Protein AF-A0A4Y2RXF0-F1 (afdb_monomer)

Organism: Araneus ventricosus (NCBI:txid182803)

Radius of gyration: 23.25 Å; Cα contacts (8 Å, |Δi|>4): 110; chains: 1; bounding box: 51×52×66 Å

Foldseek 3Di:
DDPVVDPVDDDDDDDPPPPDPVRVVVVVVVVVCVVPPDDDPDVDDPVVVVVVCVVVVQVVVLVCLQPDPPPVLLCVQVVGPPDDPLLSCLLVVDDPQVQPPPDPDQAFPVRHRVGSLCLQAPPPPHPHHDDRDDPPQVSVVSSVLSVDPVSSVSSVVSSVVCVVVSVVRDPDVPPDD

Mean predicted aligned error: 13.81 Å

Sequence (177 aa):
MSLQDNPDIEVGLVKANIGIAGNEATDELVKKATKEGPNFDIPAPKSYIKKLIKTTSLQKWQADWNEGETGRLTHNTIPKVSWNREVIQFATGHGPFPWFNLYHTNRCDSREVGDPRHFATSCALTVFHMLKPSDYLTEQCRKSCLSNKYSRFKIIQLENFLTDNEVLFYIGPWNRQ

Structure (mmCIF, N/CA/C/O backbone):
data_AF-A0A4Y2RXF0-F1
#
_entry.id   AF-A0A4Y2RXF0-F1
#
loop_
_atom_site.group_PDB
_atom_site.id
_atom_site.type_symbol
_atom_site.label_atom_id
_atom_site.label_alt_id
_atom_site.label_comp_id
_atom_site.label_asym_id
_atom_site.label_entity_id
_atom_site.label_seq_id
_atom_site.pdbx_PDB_ins_code
_atom_site.Cartn_x
_atom_site.Cartn_y
_atom_site.Cartn_z
_atom_site.occupancy
_atom_site.B_iso_or_equiv
_atom_site.auth_seq_id
_atom_site.auth_comp_id
_atom_site.auth_asym_id
_atom_site.auth_atom_id
_atom_site.pdbx_PDB_model_num
ATOM 1 N N . MET A 1 1 ? -4.309 -29.721 21.589 1.00 49.75 1 MET A N 1
ATOM 2 C CA . MET A 1 1 ? -4.371 -30.392 20.278 1.00 49.75 1 MET A CA 1
ATOM 3 C C . MET A 1 1 ? -5.130 -29.451 19.361 1.00 49.75 1 MET A C 1
ATOM 5 O O . MET A 1 1 ? -6.271 -29.135 19.685 1.00 49.75 1 MET A O 1
ATOM 9 N N . SER A 1 2 ? -4.462 -28.857 18.370 1.00 59.38 2 SER A N 1
ATOM 10 C CA . SER A 1 2 ? -5.097 -27.894 17.461 1.00 59.38 2 SER A CA 1
ATOM 11 C C . SER A 1 2 ? -5.969 -28.648 16.458 1.00 59.38 2 SER A C 1
ATOM 13 O O . SER A 1 2 ? -5.609 -29.744 16.039 1.00 59.38 2 SER A O 1
ATOM 15 N N . LEU A 1 3 ? -7.092 -28.058 16.041 1.00 63.84 3 LEU A N 1
ATOM 16 C CA . LEU A 1 3 ? -7.907 -28.573 14.928 1.00 63.84 3 LEU A CA 1
ATOM 17 C C . LEU A 1 3 ? -7.092 -28.720 13.630 1.00 63.84 3 LEU A C 1
ATOM 19 O O . LEU A 1 3 ? -7.451 -29.526 12.784 1.00 63.84 3 LEU A O 1
ATOM 23 N N . GLN A 1 4 ? -5.993 -27.969 13.493 1.00 65.50 4 GLN A N 1
ATOM 24 C CA . GLN A 1 4 ? -5.083 -28.031 12.344 1.00 65.50 4 GLN A CA 1
ATOM 25 C C . GLN A 1 4 ? -4.165 -29.264 12.343 1.00 65.50 4 GLN A C 1
ATOM 27 O O . GLN A 1 4 ? -3.592 -29.576 11.306 1.00 65.50 4 GLN A O 1
ATOM 32 N N . ASP A 1 5 ? -4.028 -29.962 13.475 1.00 77.50 5 ASP A N 1
ATOM 33 C CA . ASP A 1 5 ? -3.113 -31.104 13.616 1.00 77.50 5 ASP A CA 1
ATOM 34 C C . ASP A 1 5 ? -3.805 -32.453 13.342 1.00 77.50 5 ASP A C 1
ATOM 36 O O . ASP A 1 5 ? -3.181 -33.506 13.478 1.00 77.50 5 ASP A O 1
ATOM 40 N N . ASN A 1 6 ? -5.105 -32.444 13.017 1.00 83.25 6 ASN A N 1
ATOM 41 C CA . ASN A 1 6 ? -5.890 -33.658 12.826 1.00 83.25 6 ASN A CA 1
ATOM 42 C C . ASN A 1 6 ? -6.041 -33.978 11.325 1.00 83.25 6 ASN A C 1
ATOM 44 O O . ASN A 1 6 ? -6.694 -33.209 10.618 1.00 83.25 6 ASN A O 1
ATOM 48 N N . PRO A 1 7 ? -5.470 -35.095 10.833 1.00 82.19 7 PRO A N 1
ATOM 49 C CA . PRO A 1 7 ? -5.506 -35.446 9.413 1.00 82.19 7 PRO A CA 1
ATOM 50 C C . PRO A 1 7 ? -6.910 -35.804 8.899 1.00 82.19 7 PRO A C 1
ATOM 52 O O . PRO A 1 7 ? -7.110 -35.808 7.689 1.00 82.19 7 PRO A O 1
ATOM 55 N N . ASP A 1 8 ? -7.875 -36.062 9.788 1.00 87.69 8 ASP A N 1
ATOM 56 C CA . ASP A 1 8 ? -9.247 -36.446 9.427 1.00 87.69 8 ASP A CA 1
ATOM 57 C C . ASP A 1 8 ? -10.196 -35.239 9.256 1.00 87.69 8 ASP A C 1
ATOM 59 O O . ASP A 1 8 ? -11.398 -35.414 9.044 1.00 87.69 8 ASP A O 1
ATOM 63 N N . ILE A 1 9 ? -9.693 -34.003 9.383 1.00 83.69 9 ILE A N 1
ATOM 64 C CA . ILE A 1 9 ? -10.498 -32.776 9.306 1.00 83.69 9 ILE A CA 1
ATOM 65 C C . ILE A 1 9 ? -10.066 -31.936 8.104 1.00 83.69 9 ILE A C 1
ATOM 67 O O . ILE A 1 9 ? -8.959 -31.406 8.058 1.00 83.69 9 ILE A O 1
ATOM 71 N N . GLU A 1 10 ? -10.987 -31.734 7.162 1.00 82.00 10 GLU A N 1
ATOM 72 C CA . GLU A 1 10 ? -10.797 -30.827 6.029 1.00 82.00 10 GLU A CA 1
ATOM 73 C C . GLU A 1 10 ? -11.414 -29.449 6.309 1.00 82.00 10 GLU A C 1
ATOM 75 O O . GLU A 1 10 ? -12.545 -29.329 6.785 1.00 82.00 10 GLU A O 1
ATOM 80 N N . VAL A 1 11 ? -10.671 -28.384 5.990 1.00 82.06 11 VAL A N 1
ATOM 81 C CA . VAL A 1 11 ? -11.114 -26.991 6.154 1.00 82.06 11 VAL A CA 1
ATOM 82 C C . VAL A 1 11 ? -11.303 -26.357 4.779 1.00 82.06 11 VAL A C 1
ATOM 84 O O . VAL A 1 11 ? -10.363 -26.271 3.993 1.00 82.06 11 VAL A O 1
ATOM 87 N N . GLY A 1 12 ? -12.515 -25.873 4.502 1.00 81.56 12 GLY A N 1
ATOM 88 C CA . GLY A 1 12 ? -12.872 -25.215 3.244 1.00 81.56 12 GLY A CA 1
ATOM 89 C C . GLY A 1 12 ? -13.590 -23.883 3.459 1.00 81.56 12 GLY A C 1
ATOM 90 O O . GLY A 1 12 ? -14.269 -23.675 4.463 1.00 81.56 12 GLY A O 1
ATOM 91 N N . LEU A 1 13 ? -13.448 -22.969 2.497 1.00 84.88 13 LEU A N 1
ATOM 92 C CA . LEU A 1 13 ? -14.189 -21.708 2.456 1.00 84.88 13 LEU A CA 1
ATOM 93 C C . LEU A 1 13 ? -15.539 -21.920 1.779 1.00 84.88 13 LEU A C 1
ATOM 95 O O . LEU A 1 13 ? -15.617 -22.436 0.666 1.00 84.88 13 LEU A O 1
ATOM 99 N N . VAL A 1 14 ? -16.596 -21.453 2.432 1.00 81.44 14 VAL A N 1
ATOM 100 C CA . VAL A 1 14 ? -17.953 -21.500 1.895 1.00 81.44 14 VAL A CA 1
ATOM 101 C C . VAL A 1 14 ? -18.529 -20.093 1.884 1.00 81.44 14 VAL A C 1
ATOM 103 O O . VAL A 1 14 ? -18.298 -19.299 2.796 1.00 81.44 14 VAL A O 1
ATOM 106 N N . LYS A 1 15 ? -19.269 -19.766 0.825 1.00 80.88 15 LYS A N 1
ATOM 107 C CA . LYS A 1 15 ? -19.914 -18.462 0.679 1.00 80.88 15 LYS A CA 1
ATOM 108 C C . LYS A 1 15 ? -20.947 -18.259 1.797 1.00 80.88 15 LYS A C 1
ATOM 110 O O . LYS A 1 15 ? -21.711 -19.168 2.108 1.00 80.88 15 LYS A O 1
ATOM 115 N N . ALA A 1 16 ? -20.975 -17.069 2.392 1.00 80.19 16 ALA A N 1
ATOM 116 C CA . ALA A 1 16 ? -21.983 -16.699 3.384 1.00 80.19 16 ALA A CA 1
ATOM 117 C C . ALA A 1 16 ? -23.362 -16.469 2.733 1.00 80.19 16 ALA A C 1
ATOM 119 O O . ALA A 1 16 ? -23.436 -16.137 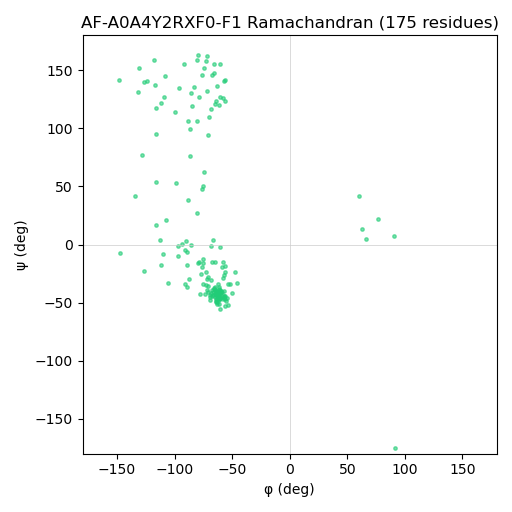1.547 1.00 80.19 16 ALA A O 1
ATOM 120 N N . ASN A 1 17 ? -24.435 -16.583 3.526 1.00 79.88 17 ASN A N 1
ATOM 121 C CA . ASN A 1 17 ? -25.817 -16.249 3.142 1.00 79.88 17 ASN A CA 1
ATOM 122 C C . ASN A 1 17 ? -26.370 -17.050 1.948 1.00 79.88 17 ASN A C 1
ATOM 124 O O . ASN A 1 17 ? -27.014 -16.490 1.063 1.00 79.88 17 ASN A O 1
ATOM 128 N N . ILE A 1 18 ? -26.091 -18.356 1.904 1.00 87.31 18 ILE A N 1
ATOM 129 C CA . ILE A 1 18 ? -26.592 -19.268 0.861 1.00 87.31 18 ILE A CA 1
ATOM 130 C C . ILE A 1 18 ? -27.526 -20.368 1.399 1.00 87.31 18 ILE A C 1
ATOM 132 O O . ILE A 1 18 ? -27.725 -21.366 0.712 1.00 87.31 18 ILE A O 1
ATOM 136 N N . GLY A 1 19 ? -28.081 -20.239 2.611 1.00 85.75 19 GLY A N 1
ATOM 137 C CA . GLY A 1 19 ? -29.001 -21.235 3.181 1.00 85.75 19 GLY A CA 1
ATOM 138 C C . GLY A 1 19 ? -28.338 -22.338 4.010 1.00 85.75 19 GLY A C 1
ATOM 139 O O . GLY A 1 19 ? -28.997 -23.312 4.369 1.00 85.75 19 GLY A O 1
ATOM 140 N N . ILE A 1 20 ? -27.030 -22.258 4.288 1.00 87.88 20 ILE A N 1
ATOM 141 C CA . ILE A 1 20 ? -26.341 -23.290 5.078 1.00 87.88 20 ILE A CA 1
ATOM 142 C C . ILE A 1 20 ? -26.616 -23.047 6.559 1.00 87.88 20 ILE A C 1
ATOM 144 O O . ILE A 1 20 ? -26.017 -22.158 7.165 1.00 87.88 20 ILE A O 1
ATOM 148 N N . ALA A 1 21 ? -27.464 -23.895 7.144 1.00 87.75 21 ALA A N 1
ATOM 149 C CA . ALA A 1 21 ? -27.960 -23.757 8.513 1.00 87.75 21 ALA A CA 1
ATOM 150 C C . ALA A 1 21 ? -26.855 -23.540 9.563 1.00 87.75 21 ALA A C 1
ATOM 152 O O . ALA A 1 21 ? -27.006 -22.695 10.438 1.00 87.75 21 ALA A O 1
ATOM 153 N N . GLY A 1 22 ? -25.723 -24.250 9.469 1.00 87.50 22 GLY A N 1
ATOM 154 C CA . GLY A 1 22 ? -24.604 -24.070 10.404 1.00 87.50 22 GLY A CA 1
ATOM 155 C C . GLY A 1 22 ? -23.916 -22.704 10.280 1.00 87.50 22 GLY A C 1
ATOM 156 O O . GLY A 1 22 ? -23.601 -22.079 11.293 1.00 87.50 22 GLY A O 1
ATOM 157 N N . ASN A 1 23 ? -23.741 -22.197 9.055 1.00 86.38 23 ASN A N 1
ATOM 158 C CA . ASN A 1 23 ? -23.141 -20.881 8.824 1.00 86.38 23 ASN A CA 1
ATOM 159 C C . ASN A 1 23 ? -24.099 -19.761 9.232 1.00 86.38 23 ASN A C 1
ATOM 161 O O . ASN A 1 23 ? -23.667 -18.779 9.825 1.00 86.38 23 ASN A O 1
ATOM 165 N N . GLU A 1 24 ? -25.391 -19.920 8.951 1.00 89.88 24 GLU A N 1
ATOM 166 C CA . GLU A 1 24 ? -26.422 -18.943 9.308 1.00 89.88 24 GLU A CA 1
ATOM 167 C C . GLU A 1 24 ? -26.644 -18.880 10.817 1.00 89.88 24 GLU A C 1
ATOM 169 O O . GLU A 1 24 ? -26.675 -17.791 11.382 1.00 89.88 24 GLU A O 1
ATOM 174 N N . ALA A 1 25 ? -26.698 -20.030 11.497 1.00 90.38 25 ALA A N 1
ATOM 175 C CA . ALA A 1 25 ? -26.735 -20.074 12.955 1.00 90.38 25 ALA A CA 1
ATOM 176 C C . ALA A 1 25 ? -25.494 -19.409 13.569 1.00 90.38 25 ALA A C 1
ATOM 178 O O . ALA A 1 25 ? -25.614 -18.647 14.527 1.00 90.38 25 ALA A O 1
ATOM 179 N N . THR A 1 26 ? -24.308 -19.647 12.999 1.00 87.81 26 THR A N 1
ATOM 180 C CA . THR A 1 26 ? -23.074 -18.981 13.442 1.00 87.81 26 THR A CA 1
ATOM 181 C C . THR A 1 26 ? -23.141 -17.466 13.229 1.00 87.81 26 THR A C 1
ATOM 183 O O . THR A 1 26 ? -22.794 -16.710 14.133 1.00 87.81 26 THR A O 1
ATOM 186 N N . ASP A 1 27 ? -23.621 -17.007 12.073 1.00 88.00 27 ASP A N 1
ATOM 187 C CA . ASP A 1 27 ? -23.761 -15.582 11.757 1.00 88.00 27 ASP A CA 1
ATOM 188 C C . ASP A 1 27 ? -24.776 -14.883 12.678 1.00 88.00 27 ASP A C 1
ATOM 190 O O . ASP A 1 27 ? -24.498 -13.809 13.215 1.00 88.00 27 ASP A O 1
ATOM 194 N N . GLU A 1 28 ? -25.915 -15.520 12.960 1.00 90.00 28 GLU A N 1
ATOM 195 C CA . GLU A 1 28 ? -26.896 -15.017 13.927 1.00 90.00 28 GLU A CA 1
ATOM 196 C C . GLU A 1 28 ? -26.326 -14.948 15.349 1.00 90.00 28 GLU A C 1
ATOM 198 O O . GLU A 1 28 ? -26.531 -13.952 16.049 1.00 90.00 28 GLU A O 1
ATOM 203 N N . LEU A 1 29 ? -25.540 -15.944 15.769 1.00 88.31 29 LEU A N 1
ATOM 204 C CA . LEU A 1 29 ? -24.842 -15.905 17.057 1.00 88.31 29 LEU A CA 1
ATOM 205 C C . LEU A 1 29 ? -23.821 -14.761 17.121 1.00 88.31 29 LEU A C 1
ATOM 207 O O . LEU A 1 29 ? -23.761 -14.055 18.130 1.00 88.31 29 LEU A O 1
ATOM 211 N N . VAL A 1 30 ? -23.063 -14.519 16.048 1.00 86.56 30 VAL A N 1
ATOM 212 C CA . VAL A 1 30 ? -22.109 -13.399 15.964 1.00 86.56 30 VAL A CA 1
ATOM 213 C C . VAL A 1 30 ? -22.832 -12.050 16.015 1.00 86.56 30 VAL A C 1
ATOM 215 O O . VAL A 1 30 ? -22.420 -11.160 16.769 1.00 86.56 30 VAL A O 1
ATOM 218 N N . LYS A 1 31 ? -23.934 -11.890 15.271 1.00 88.31 31 LYS A N 1
ATOM 219 C CA . LYS A 1 31 ? -24.782 -10.684 15.303 1.00 88.31 31 LYS A CA 1
ATOM 220 C C . LYS A 1 31 ? -25.376 -10.441 16.686 1.00 88.31 31 LYS A C 1
ATOM 222 O O . LYS A 1 31 ? -25.431 -9.299 17.144 1.00 88.31 31 LYS A O 1
ATOM 227 N N . LYS A 1 32 ? -25.829 -11.501 17.354 1.00 88.50 32 LYS A N 1
ATOM 228 C CA . LYS A 1 32 ? -26.368 -11.425 18.713 1.00 88.50 32 LYS A CA 1
ATOM 229 C C . LYS A 1 32 ? -25.283 -10.991 19.697 1.00 88.50 32 LYS A C 1
ATOM 231 O O . LYS A 1 32 ? -25.475 -10.013 20.411 1.00 88.50 32 LYS A O 1
ATOM 236 N N . ALA A 1 33 ? -24.106 -11.612 19.645 1.00 83.44 33 ALA A N 1
ATOM 237 C CA . ALA A 1 33 ? -22.971 -11.261 20.498 1.00 83.44 33 ALA A CA 1
ATOM 238 C C . ALA A 1 33 ? -22.461 -9.823 20.280 1.00 83.44 33 ALA A C 1
ATOM 240 O O . ALA A 1 33 ? -22.045 -9.170 21.233 1.00 83.44 33 ALA A O 1
ATOM 241 N N . THR A 1 34 ? -22.523 -9.290 19.053 1.00 82.62 34 THR A N 1
ATOM 242 C CA . THR A 1 34 ? -22.149 -7.886 18.779 1.00 82.62 34 THR A CA 1
ATOM 243 C C . THR A 1 34 ? -23.171 -6.872 19.293 1.00 82.62 34 THR A C 1
ATOM 245 O O . THR A 1 34 ? -22.797 -5.727 19.541 1.00 82.62 34 THR A O 1
ATOM 248 N N . LYS A 1 35 ? -24.439 -7.268 19.468 1.00 81.38 35 LYS A N 1
ATOM 249 C CA . LYS A 1 35 ? -25.499 -6.420 20.044 1.00 81.38 35 LYS A CA 1
ATOM 250 C C . LYS A 1 35 ? -25.588 -6.525 21.566 1.00 81.38 35 LYS A C 1
ATOM 252 O O . LYS A 1 35 ? -25.883 -5.533 22.220 1.00 81.38 35 LYS A O 1
ATOM 257 N N . GLU A 1 36 ? -25.360 -7.718 22.107 1.00 84.12 36 GLU A N 1
ATOM 258 C CA . GLU A 1 36 ? -25.492 -8.038 23.538 1.00 84.12 36 GLU A CA 1
ATOM 259 C C . GLU A 1 36 ? -24.158 -7.980 24.295 1.00 84.12 36 GLU A C 1
ATOM 261 O O . GLU A 1 36 ? -24.111 -8.223 25.500 1.00 84.12 36 GLU A O 1
ATOM 266 N N . GLY A 1 37 ? -23.063 -7.675 23.597 1.00 72.81 37 GLY A N 1
ATOM 267 C CA . GLY A 1 37 ? -21.746 -7.548 24.200 1.00 72.81 37 GLY A CA 1
ATOM 268 C C . GLY A 1 37 ? -21.696 -6.451 25.273 1.00 72.81 37 GLY A C 1
ATOM 269 O O . GLY A 1 37 ? -22.481 -5.501 25.240 1.00 72.81 37 GLY A O 1
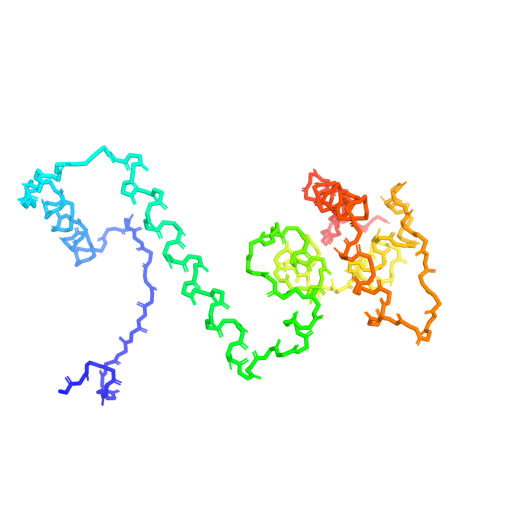ATOM 270 N N . PRO A 1 38 ? -20.764 -6.556 26.234 1.00 77.56 38 PRO A N 1
ATOM 271 C CA . PRO A 1 38 ? -20.606 -5.551 27.273 1.00 77.56 38 PRO A CA 1
ATOM 272 C C . PRO A 1 38 ? -20.335 -4.173 26.659 1.00 77.56 38 PRO A C 1
ATOM 274 O O . PRO A 1 38 ? -19.403 -3.992 25.872 1.00 77.56 38 PRO A O 1
ATOM 277 N N . ASN A 1 39 ? -21.149 -3.190 27.046 1.00 74.81 39 ASN A N 1
ATOM 278 C CA . ASN A 1 39 ? -20.875 -1.793 26.744 1.00 74.81 39 ASN A CA 1
ATOM 279 C C . ASN A 1 39 ? -19.671 -1.352 27.575 1.00 74.81 39 ASN A C 1
ATOM 281 O O . ASN A 1 39 ? -19.749 -1.235 28.797 1.00 74.81 39 ASN A O 1
ATOM 285 N N . PHE A 1 40 ? -18.546 -1.124 26.905 1.00 76.38 40 PHE A N 1
ATOM 286 C CA . PHE A 1 40 ? -17.377 -0.526 27.529 1.00 76.38 40 PHE A CA 1
ATOM 287 C C . PHE A 1 40 ? -17.484 0.992 27.416 1.00 76.38 40 PHE A C 1
ATOM 289 O O . PHE A 1 40 ? -17.273 1.555 26.339 1.00 76.38 40 PHE A O 1
ATOM 296 N N . ASP A 1 41 ? -17.779 1.654 28.532 1.00 79.44 41 ASP A N 1
ATOM 297 C CA . ASP A 1 41 ? -17.624 3.101 28.636 1.00 79.44 41 ASP A CA 1
ATOM 298 C C . ASP A 1 41 ? -16.134 3.430 28.676 1.00 79.44 41 ASP A C 1
ATOM 300 O O . ASP A 1 41 ? -15.473 3.387 29.714 1.00 79.44 41 ASP A O 1
ATOM 304 N N . ILE A 1 42 ? -15.577 3.718 27.502 1.00 82.31 42 ILE A N 1
ATOM 305 C CA . ILE A 1 42 ? -14.201 4.182 27.394 1.00 82.31 42 ILE A CA 1
ATOM 306 C C . ILE A 1 42 ? -14.219 5.698 27.621 1.00 82.31 42 ILE A C 1
ATOM 308 O O . ILE A 1 42 ? -14.827 6.410 26.816 1.00 82.31 42 ILE A O 1
ATOM 312 N N . PRO A 1 43 ? -13.534 6.228 28.655 1.00 87.31 43 PRO A N 1
ATOM 313 C CA . PRO A 1 43 ? -13.492 7.659 28.965 1.00 87.31 43 PRO A CA 1
ATOM 314 C C . PRO A 1 43 ? -12.552 8.409 28.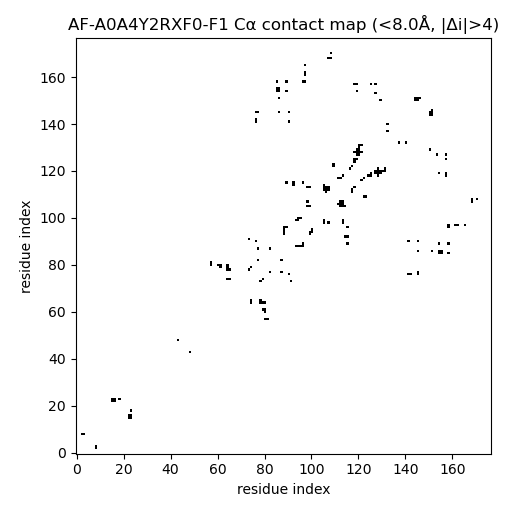005 1.00 87.31 43 PRO A C 1
ATOM 316 O O . PRO A 1 43 ? -11.673 9.166 28.409 1.00 87.31 43 PRO A O 1
ATOM 319 N N . ALA A 1 44 ? -12.694 8.162 26.705 1.00 87.25 44 ALA A N 1
ATOM 320 C CA . ALA A 1 44 ? -11.947 8.817 25.653 1.00 87.25 44 ALA A CA 1
ATOM 321 C C . ALA A 1 44 ? -12.819 8.932 24.396 1.00 87.25 44 ALA A C 1
ATOM 323 O O . ALA A 1 44 ? -13.524 7.986 24.034 1.00 87.25 44 ALA A O 1
ATOM 324 N N . PRO A 1 45 ? -12.742 10.053 23.661 1.00 92.94 45 PRO A N 1
ATOM 325 C CA . PRO A 1 45 ? -13.437 10.178 22.391 1.00 92.94 45 PRO A CA 1
ATOM 326 C C . PRO A 1 45 ? -13.030 9.066 21.414 1.00 92.94 45 PRO A C 1
ATOM 328 O O . PRO A 1 45 ? -11.848 8.748 21.260 1.00 92.94 45 PRO A O 1
ATOM 331 N N . LYS A 1 46 ? -13.993 8.536 20.653 1.00 89.56 46 LYS A N 1
ATOM 332 C CA . LYS A 1 46 ? 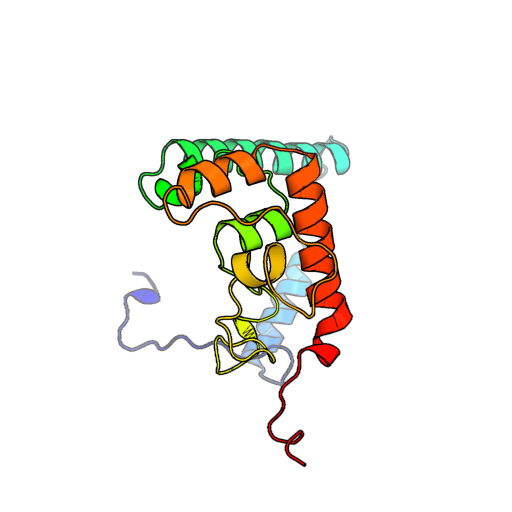-13.748 7.524 19.606 1.00 89.56 46 LYS A CA 1
ATOM 333 C C . LYS A 1 46 ? -12.651 7.944 18.617 1.00 89.56 46 LYS A C 1
ATOM 335 O O . LYS A 1 46 ? -11.901 7.102 18.127 1.00 89.56 46 LYS A O 1
ATOM 340 N N . SER A 1 47 ? -12.545 9.239 18.317 1.00 93.31 47 SER A N 1
ATOM 341 C CA . SER A 1 47 ? -11.498 9.806 17.457 1.00 93.31 47 SER A CA 1
ATOM 342 C C . SER A 1 47 ? -10.094 9.622 18.039 1.00 93.31 47 SER A C 1
ATOM 344 O O . SER A 1 47 ? -9.178 9.267 17.296 1.00 93.31 47 SER A O 1
ATOM 346 N N . TYR A 1 48 ? -9.932 9.802 19.354 1.00 94.44 48 TYR A N 1
ATOM 347 C CA . TYR A 1 48 ? -8.667 9.603 20.057 1.00 94.44 48 TYR A CA 1
ATOM 348 C C . TYR A 1 48 ? -8.233 8.139 19.990 1.00 94.44 48 TYR A C 1
ATOM 350 O O . TYR A 1 48 ? -7.123 7.856 19.547 1.00 94.44 48 TYR A O 1
ATOM 358 N N . ILE A 1 49 ? -9.134 7.210 20.319 1.00 93.25 49 ILE A N 1
ATOM 359 C CA . ILE A 1 49 ? -8.850 5.767 20.291 1.00 93.25 49 ILE A CA 1
ATOM 360 C C . ILE A 1 49 ? -8.482 5.318 18.873 1.00 93.25 49 ILE A C 1
ATOM 362 O O . ILE A 1 49 ? -7.466 4.658 18.674 1.00 93.25 49 ILE A O 1
ATOM 366 N N . LYS A 1 50 ? -9.257 5.733 17.860 1.00 92.88 50 LYS A N 1
ATOM 367 C CA . LYS A 1 50 ? -8.945 5.443 16.451 1.00 92.88 50 LYS A CA 1
ATOM 368 C C . LYS A 1 50 ? -7.562 5.956 16.054 1.00 92.88 50 LYS A 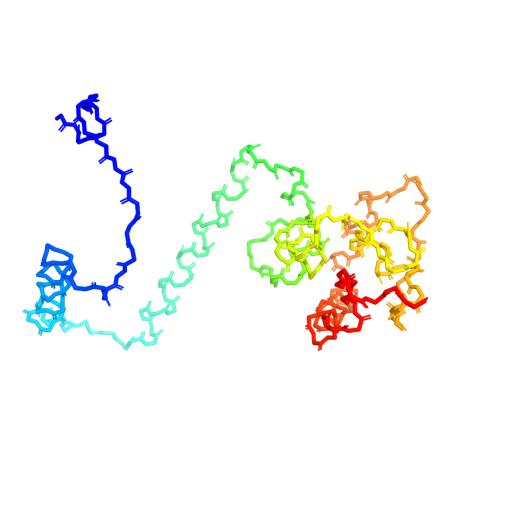C 1
ATOM 370 O O . LYS A 1 50 ? -6.815 5.246 15.382 1.00 92.88 50 LYS A O 1
ATOM 375 N N . LYS A 1 51 ? -7.222 7.187 16.451 1.00 95.25 51 LYS A N 1
ATOM 376 C CA . LYS A 1 51 ? -5.910 7.782 16.175 1.00 95.25 51 LYS A CA 1
ATOM 377 C C . LYS A 1 51 ? -4.797 7.007 16.878 1.00 95.25 51 LYS A C 1
ATOM 379 O O . LYS A 1 51 ? -3.776 6.751 16.243 1.00 95.25 51 LYS A O 1
ATOM 384 N N . LEU A 1 52 ? -4.998 6.631 18.140 1.00 95.31 52 LEU A N 1
ATOM 385 C CA . LEU A 1 52 ? -4.040 5.861 18.927 1.00 95.31 52 LEU A CA 1
ATOM 386 C C . LEU A 1 52 ? -3.769 4.508 18.271 1.00 95.31 52 LEU A C 1
ATOM 388 O O . LEU A 1 52 ? -2.631 4.252 17.900 1.00 95.31 52 LEU A O 1
ATOM 392 N N . ILE A 1 53 ? -4.816 3.718 18.010 1.00 95.06 53 ILE A N 1
ATOM 393 C CA . ILE A 1 53 ? -4.703 2.414 17.338 1.00 95.06 53 ILE A CA 1
ATOM 394 C C . ILE A 1 53 ? -3.957 2.566 16.014 1.00 95.06 53 ILE A C 1
ATOM 396 O O . ILE A 1 53 ? -2.950 1.902 15.797 1.00 95.06 53 ILE A O 1
ATOM 400 N N . LYS A 1 54 ? -4.382 3.501 15.153 1.00 93.31 54 LYS A N 1
ATOM 401 C CA . LYS A 1 54 ? -3.722 3.734 13.862 1.00 93.31 54 LYS A CA 1
ATOM 402 C C . LYS A 1 54 ? -2.237 4.067 14.029 1.00 93.31 54 LYS A C 1
ATOM 404 O O . LYS A 1 54 ? -1.411 3.548 13.284 1.00 93.31 54 LYS A O 1
ATOM 409 N N . THR A 1 55 ? -1.899 4.938 14.977 1.00 94.81 55 THR A N 1
ATOM 410 C CA . THR A 1 55 ? -0.518 5.394 15.186 1.00 94.81 55 THR A CA 1
ATOM 411 C C . THR A 1 55 ? 0.351 4.269 15.740 1.00 94.81 55 THR A C 1
ATOM 413 O O . THR A 1 55 ? 1.412 4.003 15.182 1.00 94.81 55 THR A O 1
ATOM 416 N N . THR A 1 56 ? -0.114 3.566 16.773 1.00 95.94 56 THR A N 1
ATOM 417 C CA . THR A 1 56 ? 0.612 2.452 17.395 1.00 95.94 56 THR A CA 1
ATOM 418 C C . THR A 1 56 ? 0.786 1.284 16.425 1.00 95.94 56 THR A C 1
ATOM 420 O O . THR A 1 56 ? 1.884 0.741 16.320 1.00 95.94 56 THR A O 1
ATOM 423 N N . SER A 1 57 ? -0.248 0.933 15.651 1.00 95.38 57 SER A N 1
ATOM 424 C CA . SER A 1 57 ? -0.145 -0.099 14.613 1.00 95.38 57 SER A CA 1
ATOM 425 C C . SER A 1 57 ? 0.863 0.276 13.527 1.00 95.38 57 SER A C 1
ATOM 427 O O . SER A 1 57 ? 1.680 -0.559 13.152 1.00 95.38 57 SER A O 1
ATOM 429 N N . LEU A 1 58 ? 0.855 1.528 13.049 1.00 93.25 58 LEU A N 1
ATOM 430 C CA . LEU A 1 58 ? 1.832 1.993 12.056 1.00 93.25 58 LEU A CA 1
ATOM 431 C C . LEU A 1 58 ? 3.262 1.994 12.603 1.00 93.25 58 LEU A C 1
ATOM 433 O O . LEU A 1 58 ? 4.180 1.633 11.876 1.00 93.25 58 LEU A O 1
ATOM 437 N N . GLN A 1 59 ? 3.460 2.387 13.863 1.00 95.12 59 GLN A N 1
ATOM 438 C CA . GLN A 1 59 ? 4.776 2.361 14.507 1.00 95.12 59 GLN A CA 1
ATOM 439 C C . GLN A 1 59 ? 5.311 0.939 14.632 1.00 95.12 59 GLN A C 1
ATOM 441 O O . GLN A 1 59 ? 6.454 0.693 14.256 1.00 95.12 59 GLN A O 1
ATOM 446 N N . LYS A 1 60 ? 4.477 0.007 15.104 1.00 95.88 60 LYS A N 1
ATOM 447 C CA . LYS A 1 60 ? 4.853 -1.403 15.202 1.00 95.88 60 LYS A CA 1
ATOM 448 C C . LYS A 1 60 ? 5.180 -1.982 13.828 1.00 95.88 60 LYS A C 1
ATOM 450 O O . LYS A 1 60 ? 6.254 -2.535 13.651 1.00 95.88 60 LYS A O 1
ATOM 455 N N . TRP A 1 61 ? 4.320 -1.750 12.837 1.00 93.81 61 TRP A N 1
ATOM 456 C CA . TRP A 1 61 ? 4.573 -2.218 11.476 1.00 93.81 61 TRP A CA 1
ATOM 457 C C . TRP A 1 61 ? 5.858 -1.622 10.889 1.00 93.81 61 TRP A C 1
ATOM 459 O O . TRP A 1 61 ? 6.621 -2.320 10.232 1.00 93.81 61 TRP A O 1
ATOM 469 N N . GLN A 1 62 ? 6.143 -0.346 11.150 1.00 95.06 62 GLN A N 1
ATOM 470 C CA . GLN A 1 62 ? 7.390 0.273 10.713 1.00 95.06 62 GLN A CA 1
ATOM 471 C C . GLN A 1 62 ? 8.622 -0.335 11.399 1.00 95.06 62 GLN A C 1
ATOM 473 O O . GLN A 1 62 ? 9.654 -0.464 10.743 1.00 95.06 62 GLN A O 1
ATOM 478 N N . ALA A 1 63 ? 8.532 -0.678 12.687 1.00 95.12 63 ALA A N 1
ATOM 479 C CA . ALA A 1 63 ? 9.601 -1.366 13.409 1.00 95.12 63 ALA A CA 1
ATOM 480 C C . ALA A 1 63 ? 9.845 -2.755 12.805 1.00 95.12 63 ALA A C 1
ATOM 482 O O . ALA A 1 63 ? 10.956 -3.025 12.356 1.00 95.12 63 ALA A O 1
ATOM 483 N N . ASP A 1 64 ? 8.784 -3.550 12.643 1.00 93.12 64 ASP A N 1
ATOM 484 C CA . ASP A 1 64 ? 8.848 -4.871 12.010 1.00 93.12 64 ASP A CA 1
ATOM 485 C C . ASP A 1 64 ? 9.426 -4.779 10.581 1.00 93.12 64 ASP A C 1
ATOM 487 O O . ASP A 1 64 ? 10.254 -5.595 10.180 1.00 93.12 64 ASP A O 1
ATOM 491 N N . TRP A 1 65 ? 9.048 -3.747 9.813 1.00 92.44 65 TRP A N 1
ATOM 492 C CA . TRP A 1 65 ? 9.572 -3.495 8.465 1.00 92.44 65 TRP A CA 1
ATOM 493 C C . TRP A 1 65 ? 11.066 -3.154 8.462 1.00 92.44 65 TRP A C 1
ATOM 495 O O . TRP A 1 65 ? 11.793 -3.565 7.559 1.00 92.44 65 TRP A O 1
ATOM 505 N N . ASN A 1 66 ? 11.538 -2.414 9.465 1.00 93.19 66 ASN A N 1
ATOM 506 C CA . ASN A 1 66 ? 12.949 -2.060 9.601 1.00 93.19 66 ASN A CA 1
ATOM 507 C C . ASN A 1 66 ? 13.801 -3.230 10.099 1.00 93.19 66 ASN A C 1
ATOM 509 O O . ASN A 1 66 ? 14.951 -3.356 9.685 1.00 93.19 66 ASN A O 1
ATOM 513 N N . GLU A 1 67 ? 13.259 -4.088 10.956 1.00 94.06 67 GLU A N 1
ATOM 514 C CA . GLU A 1 67 ? 13.991 -5.200 11.568 1.00 94.06 67 GLU A CA 1
ATOM 515 C C . GLU A 1 67 ? 13.958 -6.475 10.712 1.00 94.06 67 GLU A C 1
ATOM 517 O O . GLU A 1 67 ? 14.924 -7.231 10.721 1.00 94.06 67 GLU A O 1
ATOM 522 N N . GLY A 1 68 ? 12.907 -6.701 9.919 1.00 90.50 68 GLY A N 1
ATOM 523 C CA . GLY A 1 68 ? 12.705 -7.951 9.182 1.00 90.50 68 GLY A CA 1
ATOM 524 C C . GLY A 1 68 ? 13.646 -8.179 7.990 1.00 90.50 68 GLY A C 1
ATOM 525 O O . GLY A 1 68 ? 13.766 -7.335 7.109 1.00 90.50 68 GLY A O 1
ATOM 526 N N . GLU A 1 69 ? 14.244 -9.372 7.896 1.00 88.38 69 GLU A N 1
ATOM 527 C CA . GLU A 1 69 ? 15.193 -9.744 6.824 1.00 88.38 69 GLU A CA 1
ATOM 528 C C . GLU A 1 69 ? 14.550 -10.135 5.482 1.00 88.38 69 GLU A C 1
ATOM 530 O O . GLU A 1 69 ? 15.212 -10.188 4.445 1.00 88.38 69 GLU A O 1
ATOM 535 N N . THR A 1 70 ? 13.245 -10.400 5.458 1.00 86.81 70 THR A N 1
ATOM 536 C CA . THR A 1 70 ? 12.544 -10.740 4.211 1.00 86.81 70 THR A CA 1
ATOM 537 C C . THR A 1 70 ? 12.153 -9.469 3.460 1.00 86.81 70 THR A C 1
ATOM 539 O O . THR A 1 70 ? 11.630 -8.526 4.045 1.00 86.81 70 THR A O 1
ATOM 542 N N . GLY A 1 71 ? 12.375 -9.430 2.143 1.00 80.81 71 GLY A N 1
ATOM 543 C CA . GLY A 1 71 ? 11.952 -8.291 1.318 1.00 80.81 71 GLY A CA 1
ATOM 544 C C . GLY A 1 71 ? 12.843 -7.047 1.433 1.00 80.81 71 GLY A C 1
ATOM 545 O O . GLY A 1 71 ? 12.405 -5.955 1.069 1.00 80.81 71 GLY A O 1
ATOM 546 N N . ARG A 1 72 ? 14.106 -7.188 1.870 1.00 87.94 72 ARG A N 1
ATOM 547 C CA . ARG A 1 72 ? 15.079 -6.078 1.989 1.00 87.94 72 ARG A CA 1
ATOM 548 C C . ARG A 1 72 ? 15.261 -5.265 0.705 1.00 87.94 72 ARG A C 1
ATOM 550 O O . ARG A 1 72 ? 15.435 -4.053 0.771 1.00 87.94 72 ARG A O 1
ATOM 557 N N . LEU A 1 73 ? 15.168 -5.891 -0.472 1.00 79.75 73 LEU A N 1
ATOM 558 C CA . LEU A 1 73 ? 15.195 -5.173 -1.757 1.00 79.75 73 LEU A CA 1
ATOM 559 C C . LEU A 1 73 ? 14.026 -4.185 -1.896 1.00 79.75 73 LEU A C 1
ATOM 561 O O . LEU A 1 73 ? 14.205 -3.080 -2.406 1.00 79.75 73 LEU A O 1
ATOM 565 N N . THR A 1 74 ? 12.844 -4.559 -1.409 1.00 79.25 74 THR A N 1
ATOM 566 C CA . THR A 1 74 ? 11.665 -3.690 -1.381 1.00 79.25 74 THR A CA 1
ATOM 567 C C . THR A 1 74 ? 11.807 -2.617 -0.307 1.00 79.25 74 THR A C 1
ATOM 569 O O . THR A 1 74 ? 11.541 -1.454 -0.599 1.00 79.25 74 THR A O 1
ATOM 572 N N . HIS A 1 75 ? 12.300 -2.960 0.890 1.00 85.12 75 HIS A N 1
ATOM 573 C CA . HIS A 1 75 ? 12.584 -1.990 1.964 1.00 85.12 75 HIS A CA 1
ATOM 574 C C . HIS A 1 75 ? 13.561 -0.898 1.517 1.00 85.12 75 HIS A C 1
ATOM 576 O O . HIS A 1 75 ? 13.272 0.287 1.663 1.00 85.12 75 HIS A O 1
ATOM 582 N N . ASN A 1 76 ? 14.650 -1.280 0.846 1.00 82.69 76 ASN A N 1
ATOM 583 C CA . ASN A 1 76 ? 15.650 -0.352 0.310 1.00 82.69 76 ASN A CA 1
ATOM 584 C C . ASN A 1 76 ? 15.083 0.674 -0.681 1.00 82.69 76 ASN A C 1
ATOM 586 O O . ASN A 1 76 ? 15.730 1.686 -0.962 1.00 82.69 76 ASN A O 1
ATOM 590 N N . THR A 1 77 ? 13.911 0.397 -1.246 1.00 77.25 77 THR A N 1
ATOM 591 C CA . THR A 1 77 ? 13.231 1.276 -2.194 1.00 77.25 77 THR A CA 1
ATOM 592 C C . THR A 1 77 ? 12.032 1.986 -1.567 1.00 77.25 77 THR A C 1
ATOM 594 O O . THR A 1 77 ? 11.765 3.143 -1.891 1.00 77.25 77 THR A O 1
ATOM 597 N N . ILE A 1 78 ? 11.345 1.334 -0.630 1.00 83.19 78 ILE A N 1
ATOM 598 C CA . ILE A 1 78 ? 10.192 1.853 0.107 1.00 83.19 78 ILE A CA 1
ATOM 599 C C . ILE A 1 78 ? 10.455 1.656 1.609 1.00 83.19 78 ILE A C 1
ATOM 601 O O . ILE A 1 78 ? 9.907 0.750 2.237 1.00 83.19 78 ILE A O 1
ATOM 605 N N . PRO A 1 79 ? 11.301 2.499 2.226 1.00 85.62 79 PRO A N 1
ATOM 606 C CA . PRO A 1 79 ? 11.746 2.275 3.604 1.00 85.62 79 PRO A CA 1
ATOM 607 C C . PRO A 1 79 ? 10.677 2.622 4.645 1.00 85.62 79 PRO A C 1
ATOM 609 O O . PRO A 1 79 ? 10.819 2.289 5.818 1.00 85.62 79 PRO A O 1
ATOM 612 N N . LYS A 1 80 ? 9.598 3.308 4.244 1.00 87.88 80 LYS A N 1
ATOM 613 C CA . LYS A 1 80 ? 8.479 3.632 5.136 1.00 87.88 80 LYS A CA 1
ATOM 614 C C . LYS A 1 80 ? 7.252 2.807 4.777 1.00 87.88 80 LYS A C 1
ATOM 616 O O . LYS A 1 80 ? 6.986 2.614 3.601 1.00 87.88 80 LYS A O 1
ATOM 621 N N . VAL A 1 81 ? 6.456 2.415 5.763 1.00 86.06 81 VAL A N 1
ATOM 622 C CA . VAL A 1 81 ? 5.199 1.675 5.529 1.00 86.06 81 VAL A CA 1
ATOM 623 C C . VAL A 1 81 ? 4.040 2.585 5.097 1.00 86.06 81 VAL A C 1
ATOM 625 O O . VAL A 1 81 ? 3.042 2.127 4.557 1.00 86.06 81 VAL A O 1
ATOM 628 N N . SER A 1 82 ? 4.163 3.903 5.287 1.00 82.06 82 SER A N 1
ATOM 629 C CA . SER A 1 82 ? 3.091 4.880 5.038 1.00 82.06 82 SER A CA 1
ATOM 630 C C . SER A 1 82 ? 3.053 5.424 3.600 1.00 82.06 82 SER A C 1
ATOM 632 O O . SER A 1 82 ? 2.874 6.630 3.406 1.00 82.06 82 SER A O 1
ATOM 634 N N . TRP A 1 83 ? 3.308 4.588 2.595 1.00 81.81 83 TRP A N 1
ATOM 635 C CA . TRP A 1 83 ? 3.255 4.994 1.185 1.00 81.81 83 TRP A CA 1
ATOM 636 C C . TRP A 1 83 ? 1.867 4.756 0.588 1.00 81.81 83 TRP A C 1
ATOM 638 O O . TRP A 1 83 ? 1.104 3.921 1.066 1.00 81.81 83 TRP A O 1
ATOM 648 N N . ASN A 1 84 ? 1.540 5.516 -0.458 1.00 83.75 84 ASN A N 1
ATOM 649 C CA . ASN A 1 84 ? 0.295 5.336 -1.198 1.00 83.75 84 ASN A CA 1
ATOM 650 C C . ASN A 1 84 ? 0.316 4.003 -1.951 1.00 83.75 84 ASN A C 1
ATOM 652 O O . ASN A 1 84 ? 1.370 3.584 -2.440 1.00 83.75 84 ASN A O 1
ATOM 656 N N . ARG A 1 85 ? -0.854 3.370 -2.067 1.00 84.06 85 ARG A N 1
ATOM 657 C CA . ARG A 1 85 ? -1.028 2.067 -2.719 1.00 84.06 85 ARG A CA 1
ATOM 658 C C . ARG A 1 85 ? -0.481 2.079 -4.146 1.00 84.06 85 ARG A C 1
ATOM 660 O O . ARG A 1 85 ? 0.296 1.196 -4.485 1.00 84.06 85 ARG A O 1
ATOM 667 N N . GLU A 1 86 ? -0.801 3.113 -4.916 1.00 83.88 86 GLU A N 1
ATOM 668 C CA . GLU A 1 86 ? -0.390 3.302 -6.315 1.00 83.88 86 GLU A CA 1
ATOM 669 C C . GLU A 1 86 ? 1.138 3.315 -6.436 1.00 83.88 86 GLU A C 1
ATOM 671 O O . GLU A 1 86 ? 1.735 2.701 -7.311 1.00 83.88 86 GLU A O 1
ATOM 676 N N . VAL A 1 87 ? 1.809 3.973 -5.490 1.00 81.94 87 VAL A N 1
ATOM 677 C CA . VAL A 1 87 ? 3.270 4.066 -5.501 1.00 81.94 87 VAL A CA 1
ATOM 678 C C . VAL A 1 87 ? 3.913 2.732 -5.118 1.00 81.94 87 VAL A C 1
ATOM 680 O O . VAL A 1 87 ? 4.959 2.385 -5.662 1.00 81.94 87 VAL A O 1
ATOM 683 N N . ILE A 1 88 ? 3.296 1.969 -4.210 1.00 82.12 88 ILE A N 1
ATOM 684 C CA . ILE A 1 88 ? 3.757 0.622 -3.842 1.00 82.12 88 ILE A CA 1
ATOM 685 C C . ILE A 1 88 ? 3.573 -0.349 -5.014 1.00 82.12 88 ILE A C 1
ATOM 687 O O . ILE A 1 88 ? 4.498 -1.104 -5.316 1.00 82.12 88 ILE A O 1
ATOM 691 N N . GLN A 1 89 ? 2.423 -0.311 -5.691 1.00 80.44 89 GLN A N 1
ATOM 692 C CA . GLN A 1 89 ? 2.129 -1.152 -6.855 1.00 80.44 89 GLN A CA 1
ATOM 693 C C . GLN A 1 89 ? 3.102 -0.871 -7.996 1.00 80.44 89 GLN A C 1
ATOM 695 O O . GLN A 1 89 ? 3.789 -1.783 -8.452 1.00 80.44 89 GLN A O 1
ATOM 700 N N . PHE A 1 90 ? 3.269 0.401 -8.356 1.00 79.44 90 PHE A N 1
ATOM 701 C CA . PHE A 1 90 ? 4.253 0.825 -9.344 1.00 79.44 90 PHE A CA 1
ATOM 702 C C . PHE A 1 90 ? 5.679 0.385 -8.988 1.00 79.44 90 PHE A C 1
ATOM 704 O O . PHE A 1 90 ? 6.410 -0.138 -9.828 1.00 79.44 90 PHE A O 1
ATOM 711 N N . ALA A 1 91 ? 6.096 0.591 -7.735 1.00 78.00 91 ALA A N 1
ATOM 712 C CA . ALA A 1 91 ? 7.450 0.279 -7.295 1.00 78.00 91 ALA A CA 1
ATOM 713 C C . ALA A 1 91 ? 7.737 -1.224 -7.305 1.00 78.00 91 ALA A C 1
ATOM 715 O O . ALA A 1 91 ? 8.842 -1.629 -7.660 1.00 78.00 91 ALA A O 1
ATOM 716 N N . THR A 1 92 ? 6.781 -2.040 -6.874 1.00 74.69 92 THR A N 1
ATOM 717 C CA . THR A 1 92 ? 6.957 -3.492 -6.752 1.00 74.69 92 THR A CA 1
ATOM 718 C C . THR A 1 92 ? 6.594 -4.241 -8.030 1.00 74.69 92 THR A C 1
ATOM 720 O O . THR A 1 92 ? 6.995 -5.389 -8.173 1.00 74.69 92 THR A O 1
ATOM 723 N N . GLY A 1 93 ? 5.848 -3.618 -8.947 1.00 70.69 93 GLY A N 1
ATOM 724 C CA . GLY A 1 93 ? 5.214 -4.315 -10.068 1.00 70.69 93 GLY A CA 1
ATOM 725 C C . GLY A 1 93 ? 4.186 -5.359 -9.621 1.00 70.69 93 GLY A C 1
ATOM 726 O O . GLY A 1 93 ? 3.793 -6.203 -10.419 1.00 70.69 93 GLY A O 1
ATOM 727 N N . HIS A 1 94 ? 3.778 -5.332 -8.347 1.00 66.00 94 HIS A N 1
ATOM 728 C CA . HIS A 1 94 ? 2.917 -6.327 -7.720 1.00 66.00 94 HIS A CA 1
ATOM 729 C C . HIS A 1 94 ? 1.594 -5.719 -7.244 1.00 66.00 94 HIS A C 1
ATOM 731 O O . HIS A 1 94 ? 1.469 -4.520 -6.993 1.00 66.00 94 HIS A O 1
ATOM 737 N N . GLY A 1 95 ? 0.597 -6.588 -7.076 1.00 65.06 95 GLY A N 1
ATOM 738 C CA . GLY A 1 95 ? -0.781 -6.212 -6.772 1.00 65.06 95 GLY A CA 1
ATOM 739 C C . GLY A 1 95 ? -1.615 -6.047 -8.044 1.00 65.06 95 GLY A C 1
ATOM 740 O O . GLY A 1 95 ? -1.126 -6.318 -9.139 1.00 65.06 95 GLY A O 1
ATOM 741 N N . PRO A 1 96 ? -2.876 -5.605 -7.921 1.00 61.97 96 PRO A N 1
ATOM 742 C CA . PRO A 1 96 ? -3.731 -5.300 -9.063 1.00 61.97 96 PRO A CA 1
ATOM 743 C C . PRO A 1 96 ? -3.279 -3.982 -9.699 1.00 61.97 96 PRO A C 1
ATOM 745 O O . PRO A 1 96 ? -3.985 -2.979 -9.655 1.00 61.97 96 PRO A O 1
ATOM 748 N N . PHE A 1 97 ? -2.045 -3.970 -10.203 1.00 60.62 97 PHE A N 1
ATOM 749 C CA . PHE A 1 97 ? -1.682 -3.076 -11.281 1.00 60.62 97 PHE A CA 1
ATOM 750 C C . PHE A 1 97 ? -2.610 -3.466 -12.436 1.00 60.62 97 PHE A C 1
ATOM 752 O O . PHE A 1 97 ? -2.675 -4.670 -12.721 1.00 60.62 97 PHE A O 1
ATOM 759 N N . PRO A 1 98 ? -3.349 -2.527 -13.049 1.00 56.19 98 PRO A N 1
ATOM 760 C CA . PRO A 1 98 ? -4.486 -2.828 -13.925 1.00 56.19 98 PRO A CA 1
ATOM 761 C C . PRO A 1 98 ? -4.239 -3.916 -14.988 1.00 56.19 98 PRO A C 1
ATOM 763 O O . PRO A 1 98 ? -5.164 -4.601 -15.392 1.00 56.19 98 PRO A O 1
ATOM 766 N N . TRP A 1 99 ? -2.991 -4.179 -15.386 1.00 56.69 99 TRP A N 1
ATOM 767 C CA . TRP A 1 99 ? -2.676 -5.245 -16.339 1.00 56.69 99 TRP A CA 1
ATOM 768 C C . TRP A 1 99 ? -2.352 -6.633 -15.771 1.00 56.69 99 TRP A C 1
ATOM 770 O O . TRP A 1 99 ? -2.659 -7.640 -16.407 1.00 56.69 99 TRP A O 1
ATOM 780 N N . PHE A 1 100 ? -1.703 -6.730 -14.605 1.00 52.09 100 PHE A N 1
ATOM 781 C CA . PHE A 1 100 ? -1.124 -8.007 -14.147 1.00 52.09 100 PHE A CA 1
ATOM 782 C C . PHE A 1 100 ? -2.159 -8.997 -13.614 1.00 52.09 100 PHE A C 1
ATOM 784 O O . PHE A 1 100 ? -1.871 -10.187 -13.535 1.00 52.09 100 PHE A O 1
ATOM 791 N N . ASN A 1 101 ? -3.349 -8.516 -13.249 1.00 49.59 101 ASN A N 1
ATOM 792 C CA . ASN A 1 101 ? -4.371 -9.330 -12.592 1.00 49.59 101 ASN A CA 1
ATOM 793 C C . ASN A 1 101 ? -5.595 -9.632 -13.472 1.00 49.59 101 ASN A C 1
ATOM 795 O O . ASN A 1 101 ? -6.448 -10.409 -13.054 1.00 49.59 101 ASN A O 1
ATOM 799 N N . LEU A 1 102 ? -5.701 -9.015 -14.655 1.00 48.47 102 LEU A N 1
ATOM 800 C CA . LEU A 1 102 ? -6.909 -9.072 -15.491 1.00 48.47 102 LEU A CA 1
ATOM 801 C C . LEU A 1 102 ? -6.732 -9.855 -16.800 1.00 48.47 102 LEU A C 1
ATOM 803 O O . LEU A 1 102 ? -7.723 -10.302 -17.373 1.00 48.47 102 LEU A O 1
ATOM 807 N N . TYR A 1 103 ? -5.494 -10.100 -17.245 1.00 53.59 103 TYR A N 1
ATOM 808 C CA . TYR A 1 103 ? -5.228 -10.758 -18.526 1.00 53.59 103 TYR A CA 1
ATOM 809 C C . TYR A 1 103 ? -4.310 -11.974 -18.365 1.00 53.59 103 TYR A C 1
ATOM 811 O O . TYR A 1 103 ? -3.293 -11.924 -17.678 1.00 53.59 103 TYR A O 1
ATOM 819 N N . HIS A 1 104 ? -4.604 -13.061 -19.089 1.00 54.50 104 HIS A N 1
ATOM 820 C CA . HIS A 1 104 ? -3.708 -14.222 -19.227 1.00 54.50 104 HIS A CA 1
ATOM 821 C C . HIS A 1 104 ? -2.408 -13.900 -20.000 1.00 54.50 104 HIS A C 1
ATOM 823 O O . HIS A 1 104 ? -1.605 -14.793 -20.270 1.00 54.50 104 HIS A O 1
ATOM 829 N N . THR A 1 105 ? -2.194 -12.633 -20.377 1.00 60.94 105 THR A N 1
ATOM 830 C CA . THR A 1 105 ? -1.018 -12.156 -21.107 1.00 60.94 105 THR A CA 1
ATOM 831 C C . THR A 1 105 ? -0.444 -10.912 -20.442 1.00 60.94 105 THR A C 1
ATOM 833 O O . THR A 1 105 ? -1.154 -9.937 -20.218 1.00 60.94 105 THR A O 1
ATOM 836 N N . ASN A 1 106 ? 0.867 -10.892 -20.220 1.00 65.12 106 ASN A N 1
ATOM 837 C CA . ASN A 1 106 ? 1.600 -9.749 -19.672 1.00 65.12 106 ASN A CA 1
ATOM 838 C C . ASN A 1 106 ? 1.921 -8.665 -20.722 1.00 65.12 106 ASN A C 1
ATOM 840 O O . ASN A 1 106 ? 2.947 -7.996 -20.602 1.00 65.12 106 ASN A O 1
ATOM 844 N N . ARG A 1 107 ? 1.118 -8.528 -21.785 1.00 66.69 107 ARG A N 1
ATOM 845 C CA . ARG A 1 107 ? 1.412 -7.643 -22.922 1.00 66.69 107 ARG A CA 1
ATOM 846 C C . ARG A 1 107 ? 0.377 -6.535 -23.073 1.00 66.69 107 ARG A C 1
ATOM 848 O O . ARG A 1 107 ? -0.813 -6.807 -22.969 1.00 66.69 107 ARG A O 1
ATOM 855 N N . CYS A 1 108 ? 0.863 -5.329 -23.346 1.00 71.50 108 CYS A N 1
ATOM 856 C CA . CYS A 1 108 ? 0.088 -4.160 -23.761 1.00 71.50 108 CYS A CA 1
ATOM 857 C C . CYS A 1 108 ? -0.408 -4.333 -25.213 1.00 71.50 108 CYS A C 1
ATOM 859 O O . CYS A 1 108 ? 0.170 -5.125 -25.963 1.00 71.50 108 CYS A O 1
ATOM 861 N N . ASP A 1 109 ? -1.414 -3.570 -25.652 1.00 68.50 109 ASP A N 1
ATOM 862 C CA . ASP A 1 109 ? -1.930 -3.586 -27.038 1.00 68.50 109 ASP A CA 1
ATOM 863 C C . ASP A 1 109 ? -0.847 -3.269 -28.081 1.00 68.50 109 ASP A C 1
ATOM 865 O O . ASP A 1 109 ? -0.887 -3.752 -29.213 1.00 68.50 109 ASP A O 1
ATOM 869 N N . SER A 1 110 ? 0.191 -2.533 -27.671 1.00 67.62 110 SER A N 1
ATOM 870 C CA . SER A 1 110 ? 1.418 -2.293 -28.445 1.00 67.62 110 SER A CA 1
ATOM 871 C C . SER A 1 110 ? 2.296 -3.545 -28.633 1.00 67.62 110 SER A C 1
ATOM 873 O O . SER A 1 110 ? 3.331 -3.485 -29.293 1.00 67.62 110 SER A O 1
ATOM 875 N N . ARG A 1 111 ? 1.887 -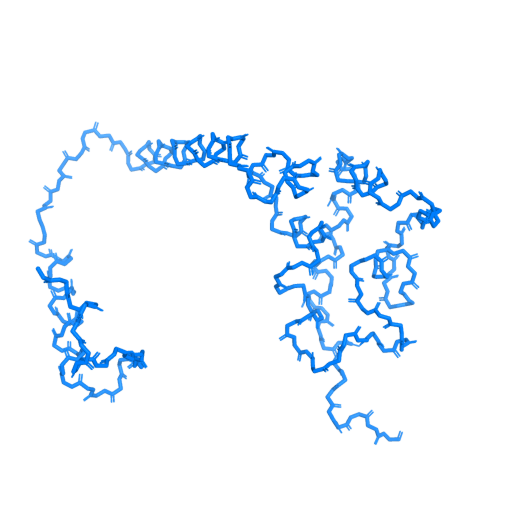4.694 -28.077 1.00 69.62 111 ARG A N 1
ATOM 876 C CA . ARG A 1 111 ? 2.580 -5.996 -28.020 1.00 69.62 111 ARG A CA 1
ATOM 877 C C . ARG A 1 111 ? 3.861 -6.030 -27.179 1.00 69.62 111 ARG A C 1
ATOM 879 O O . ARG A 1 111 ? 4.505 -7.085 -27.131 1.00 69.62 111 ARG A O 1
ATOM 886 N N . GLU A 1 112 ? 4.203 -4.939 -26.497 1.00 72.31 112 GLU A N 1
ATOM 887 C CA . GLU A 1 112 ? 5.283 -4.881 -25.504 1.00 72.31 112 GLU A CA 1
ATOM 888 C C . GLU A 1 112 ? 4.840 -5.448 -24.147 1.00 72.31 112 GLU A C 1
ATOM 890 O O . GLU A 1 112 ? 3.648 -5.589 -23.881 1.00 72.31 112 GLU A O 1
ATOM 895 N N . VAL A 1 113 ? 5.796 -5.782 -23.273 1.00 75.62 113 VAL A N 1
ATOM 896 C CA . VAL A 1 113 ? 5.498 -6.220 -21.900 1.00 75.62 113 VAL A CA 1
ATOM 897 C C . VAL A 1 113 ? 4.848 -5.062 -21.137 1.00 75.62 113 VAL A C 1
ATOM 899 O O . VAL A 1 113 ? 5.452 -4.004 -20.986 1.00 75.62 113 VAL A O 1
ATOM 902 N N . GLY A 1 114 ? 3.627 -5.270 -20.644 1.00 72.44 114 GLY A N 1
ATOM 903 C CA . GLY A 1 114 ? 2.830 -4.298 -19.891 1.00 72.44 114 GLY A CA 1
ATOM 904 C C . GLY A 1 114 ? 3.309 -4.123 -18.449 1.00 72.44 114 GLY A C 1
ATOM 905 O O . GLY A 1 114 ? 2.515 -4.237 -17.518 1.00 72.44 114 GLY A O 1
ATOM 906 N N . ASP A 1 115 ? 4.609 -3.896 -18.249 1.00 73.88 115 ASP A N 1
ATOM 907 C CA . ASP A 1 115 ? 5.166 -3.574 -16.935 1.00 73.88 115 ASP A CA 1
ATOM 908 C C . ASP A 1 115 ? 4.954 -2.081 -16.585 1.00 73.88 115 ASP A C 1
ATOM 910 O O . ASP A 1 115 ? 4.752 -1.251 -17.480 1.00 73.88 115 ASP A O 1
ATOM 914 N N . PRO A 1 116 ? 4.991 -1.683 -15.297 1.00 75.56 116 PRO A N 1
ATOM 915 C CA . PRO A 1 116 ? 4.767 -0.286 -14.916 1.00 75.56 116 PRO A CA 1
ATOM 916 C C . PRO A 1 116 ? 5.747 0.691 -15.579 1.00 75.56 116 PRO A C 1
ATOM 918 O O . PRO A 1 116 ? 5.408 1.846 -15.838 1.00 75.56 116 PRO A O 1
ATOM 921 N N . ARG A 1 117 ? 6.962 0.236 -15.902 1.00 76.81 117 ARG A N 1
ATOM 922 C CA . ARG A 1 117 ? 7.984 1.047 -16.570 1.00 76.81 117 ARG A CA 1
ATOM 923 C C . ARG A 1 117 ? 7.612 1.317 -18.029 1.00 76.81 117 ARG A C 1
ATOM 925 O O . ARG A 1 117 ? 7.795 2.454 -18.464 1.00 76.81 117 ARG A O 1
ATOM 932 N N . HIS A 1 118 ? 7.076 0.342 -18.762 1.00 79.19 118 HIS A N 1
ATOM 933 C CA . HIS A 1 118 ? 6.541 0.537 -20.112 1.00 79.19 118 HIS A CA 1
ATOM 934 C C . HIS A 1 118 ? 5.468 1.630 -20.091 1.00 79.19 118 HIS A C 1
ATOM 936 O O . HIS A 1 118 ? 5.600 2.645 -20.778 1.00 79.19 118 HIS A O 1
ATOM 942 N N . PHE A 1 119 ? 4.472 1.504 -19.210 1.00 76.44 119 PHE A N 1
ATOM 943 C CA . PHE A 1 119 ? 3.415 2.509 -19.072 1.00 76.44 119 PHE A CA 1
ATOM 944 C C . PHE A 1 119 ? 3.937 3.888 -18.658 1.00 76.44 119 PHE A C 1
ATOM 946 O O . PHE A 1 119 ? 3.443 4.900 -19.150 1.00 76.44 119 PHE A O 1
ATOM 953 N N . ALA A 1 120 ? 4.961 3.954 -17.808 1.00 77.19 120 ALA A N 1
ATOM 954 C CA . ALA A 1 120 ? 5.529 5.228 -17.389 1.00 77.19 120 ALA A CA 1
ATOM 955 C C . ALA A 1 120 ? 6.442 5.885 -18.426 1.00 77.19 120 ALA A C 1
ATOM 957 O O . ALA A 1 120 ? 6.600 7.098 -18.362 1.00 77.19 120 ALA A O 1
ATOM 958 N N . THR A 1 121 ? 7.075 5.149 -19.343 1.00 76.62 121 THR A N 1
ATOM 959 C CA . THR A 1 121 ? 8.193 5.706 -20.136 1.00 76.62 121 THR A CA 1
ATOM 960 C C . THR A 1 121 ? 8.054 5.573 -21.646 1.00 76.62 121 THR A C 1
ATOM 962 O O . THR A 1 121 ? 8.681 6.358 -22.353 1.00 76.62 121 THR A O 1
ATOM 965 N N . SER A 1 122 ? 7.266 4.620 -22.154 1.00 76.06 122 SER A N 1
ATOM 966 C CA . SER A 1 122 ? 7.258 4.310 -23.593 1.00 76.06 122 SER A CA 1
ATOM 967 C C . SER A 1 122 ? 5.922 3.849 -24.182 1.00 76.06 122 SER A C 1
ATOM 969 O O . SER A 1 122 ? 5.828 3.714 -25.398 1.00 76.06 122 SER A O 1
ATOM 971 N N . CYS A 1 123 ? 4.890 3.601 -23.374 1.00 78.50 123 CYS A N 1
ATOM 972 C CA . CYS A 1 123 ? 3.605 3.115 -23.876 1.00 78.50 123 CYS A CA 1
ATOM 973 C C . CYS A 1 123 ? 2.872 4.167 -24.716 1.00 78.50 123 CYS A C 1
ATOM 975 O O . CYS A 1 123 ? 2.420 5.172 -24.188 1.00 78.50 123 CYS A O 1
ATOM 977 N N . ALA A 1 124 ? 2.642 3.899 -26.000 1.00 76.81 124 ALA A N 1
ATOM 978 C CA . ALA A 1 124 ? 1.924 4.821 -26.888 1.00 76.81 124 ALA A CA 1
ATOM 979 C C . ALA A 1 124 ? 0.510 5.213 -26.402 1.00 76.81 124 ALA A C 1
ATOM 981 O O . ALA A 1 124 ? -0.043 6.210 -26.858 1.00 76.81 124 ALA A O 1
ATOM 982 N N . LEU A 1 125 ? -0.075 4.437 -25.485 1.00 73.50 125 LEU A N 1
ATOM 983 C CA . LEU A 1 125 ? -1.400 4.675 -24.916 1.00 73.50 125 LEU A CA 1
ATOM 984 C C . LEU A 1 125 ? -1.381 5.565 -23.661 1.00 73.50 125 LEU A C 1
ATOM 986 O O . LEU A 1 125 ? -2.442 5.927 -23.153 1.00 73.50 125 LEU A O 1
ATOM 990 N N . THR A 1 126 ? -0.205 5.920 -23.136 1.00 71.12 126 THR A N 1
ATOM 991 C CA . THR A 1 126 ? -0.078 6.814 -21.981 1.00 71.12 126 THR A CA 1
ATOM 992 C C . THR A 1 126 ? 0.486 8.161 -22.421 1.00 71.12 126 THR A C 1
ATOM 994 O O . THR A 1 126 ? 1.538 8.259 -23.034 1.00 71.12 126 THR A O 1
ATOM 997 N N . VAL A 1 127 ? -0.207 9.248 -22.077 1.00 65.00 127 VAL A N 1
ATOM 998 C CA . VAL A 1 127 ? 0.185 10.615 -22.484 1.00 65.00 127 VAL A CA 1
ATOM 999 C C . VAL A 1 127 ? 1.208 11.242 -21.515 1.00 65.00 127 VAL A C 1
ATOM 1001 O O . VAL A 1 127 ? 1.646 12.377 -21.688 1.00 65.00 127 VAL A O 1
ATOM 1004 N N . PHE A 1 128 ? 1.597 10.511 -20.463 1.00 64.69 128 PHE A N 1
ATOM 1005 C CA . PHE A 1 128 ? 2.343 11.022 -19.307 1.00 64.69 128 PHE A CA 1
ATOM 1006 C C . PHE A 1 128 ? 3.729 10.392 -19.166 1.00 64.69 128 PHE A C 1
ATOM 1008 O O . PHE A 1 128 ? 4.088 9.883 -18.101 1.00 64.69 128 PHE A O 1
ATOM 1015 N N . HIS A 1 129 ? 4.535 10.452 -20.223 1.00 67.62 129 HIS A N 1
ATOM 1016 C CA . HIS A 1 129 ? 5.871 9.870 -20.188 1.00 67.62 129 HIS A CA 1
ATOM 1017 C C . HIS A 1 129 ? 6.788 10.559 -19.167 1.00 67.62 129 HIS A C 1
ATOM 1019 O O . HIS A 1 129 ? 7.033 11.771 -19.181 1.00 67.62 129 HIS A O 1
ATOM 1025 N N . MET A 1 130 ? 7.312 9.751 -18.254 1.00 70.12 130 MET A N 1
ATOM 1026 C CA . MET A 1 130 ? 8.535 10.016 -17.520 1.00 70.12 130 MET A CA 1
ATOM 1027 C C . MET A 1 130 ? 9.732 9.798 -18.447 1.00 70.12 130 MET A C 1
ATOM 1029 O O . MET A 1 130 ? 9.677 8.985 -19.368 1.00 70.12 130 MET A O 1
ATOM 1033 N N . LEU A 1 131 ? 10.834 10.505 -18.187 1.00 67.06 131 LEU A N 1
ATOM 1034 C CA . LEU A 1 131 ? 12.085 10.269 -18.904 1.00 67.06 131 LEU A CA 1
ATOM 1035 C C . LEU A 1 131 ? 12.489 8.800 -18.746 1.00 67.06 131 LEU A C 1
ATOM 1037 O O . LEU A 1 131 ? 12.632 8.318 -17.620 1.00 67.06 131 LEU A O 1
ATOM 1041 N N . LYS A 1 132 ? 12.666 8.104 -19.873 1.00 63.00 132 LYS A N 1
ATOM 1042 C CA . LYS A 1 132 ? 13.134 6.720 -19.888 1.00 63.00 132 LYS A CA 1
ATOM 1043 C C . LYS A 1 132 ? 14.537 6.669 -19.270 1.00 63.00 132 LYS A C 1
ATOM 1045 O O . LYS A 1 132 ? 15.436 7.341 -19.780 1.00 63.00 132 LYS A O 1
ATOM 1050 N N . PRO A 1 133 ? 14.753 5.919 -18.178 1.00 55.72 133 PRO A N 1
ATOM 1051 C CA . PRO A 1 133 ? 16.102 5.733 -17.675 1.00 55.72 133 PRO A CA 1
ATOM 1052 C C . PRO A 1 133 ? 16.956 4.936 -18.659 1.00 55.72 133 PRO A C 1
ATOM 1054 O O . PRO A 1 133 ? 16.455 4.051 -19.346 1.00 55.72 133 PRO A O 1
ATOM 1057 N N . SER A 1 134 ? 18.255 5.242 -18.684 1.00 53.59 134 SER A N 1
ATOM 1058 C CA . SER A 1 134 ? 19.269 4.427 -19.360 1.00 53.59 134 SER A CA 1
ATOM 1059 C C . SER A 1 134 ? 19.247 2.988 -18.825 1.00 53.59 134 SER A C 1
ATOM 1061 O O . SER A 1 134 ? 19.096 2.776 -17.616 1.00 53.59 134 SER A O 1
ATOM 1063 N N . ASP A 1 135 ? 19.432 2.015 -19.722 1.00 55.75 135 ASP A N 1
ATOM 1064 C CA . ASP A 1 135 ? 19.304 0.572 -19.467 1.00 55.75 135 ASP A CA 1
ATOM 1065 C C . ASP A 1 135 ? 20.237 0.043 -18.353 1.00 55.75 135 ASP A C 1
ATOM 1067 O O . ASP A 1 135 ? 20.011 -1.039 -17.817 1.00 55.75 135 ASP A O 1
ATOM 1071 N N . TYR A 1 136 ? 21.249 0.819 -17.944 1.00 41.47 136 TYR A N 1
ATOM 1072 C CA . TYR A 1 136 ? 22.252 0.430 -16.945 1.00 41.47 136 TYR A CA 1
ATOM 1073 C C . TYR A 1 136 ? 21.911 0.805 -15.481 1.00 41.47 136 TYR A C 1
ATOM 1075 O O . TYR A 1 136 ? 22.650 0.442 -14.570 1.00 41.47 136 TYR A O 1
ATOM 1083 N N . LEU A 1 137 ? 20.813 1.522 -15.191 1.00 50.03 137 LEU A N 1
ATOM 1084 C CA . LEU A 1 137 ? 20.546 2.054 -13.832 1.00 50.03 137 LEU A CA 1
ATOM 1085 C C . LEU A 1 137 ? 19.105 1.850 -13.331 1.00 50.03 137 LEU A C 1
ATOM 1087 O O . LEU A 1 137 ? 18.526 2.733 -12.691 1.00 50.03 137 LEU A O 1
ATOM 1091 N N . THR A 1 138 ? 18.517 0.681 -13.577 1.00 66.44 138 THR A N 1
ATOM 1092 C CA . THR A 1 138 ? 17.116 0.372 -13.234 1.00 66.44 138 THR A CA 1
ATOM 1093 C C . THR A 1 138 ? 16.774 0.571 -11.750 1.00 66.44 138 THR A C 1
ATOM 1095 O O . THR A 1 138 ? 15.774 1.222 -11.451 1.00 66.44 138 THR A O 1
ATOM 1098 N N . GLU A 1 139 ? 17.608 0.122 -10.806 1.00 67.00 139 GLU A N 1
ATOM 1099 C CA . GLU A 1 139 ? 17.313 0.261 -9.365 1.00 67.00 139 GLU A CA 1
ATOM 1100 C C . GLU A 1 139 ? 17.577 1.668 -8.807 1.00 67.00 139 GLU A C 1
ATOM 1102 O O . GLU A 1 139 ? 16.758 2.212 -8.064 1.00 67.00 139 GLU A O 1
ATOM 1107 N N . GLN A 1 140 ? 18.692 2.301 -9.187 1.00 68.06 140 GLN A N 1
ATOM 1108 C CA . GLN A 1 140 ? 19.024 3.665 -8.752 1.00 68.06 140 GLN A CA 1
ATOM 1109 C C . GLN A 1 140 ? 17.991 4.671 -9.279 1.00 68.06 140 GLN A C 1
ATOM 1111 O O . GLN A 1 140 ? 17.550 5.561 -8.546 1.00 68.06 140 GLN A O 1
ATOM 1116 N N . CYS A 1 141 ? 17.566 4.511 -10.538 1.00 67.44 141 CYS A N 1
ATOM 1117 C CA . CYS A 1 141 ? 16.526 5.350 -11.114 1.00 67.44 141 CYS A CA 1
ATOM 1118 C C . CYS A 1 141 ? 15.175 5.107 -10.438 1.00 67.44 141 CYS A C 1
ATOM 1120 O O . CYS A 1 141 ? 14.511 6.076 -10.077 1.00 67.44 141 CYS A O 1
ATOM 1122 N N . ARG A 1 142 ? 14.796 3.845 -10.182 1.00 71.00 142 ARG A N 1
ATOM 1123 C CA . ARG A 1 142 ? 13.566 3.516 -9.443 1.00 71.00 142 ARG A CA 1
ATOM 1124 C C . ARG A 1 142 ? 13.547 4.202 -8.076 1.00 71.00 142 ARG A C 1
ATOM 1126 O O . ARG A 1 142 ? 12.585 4.898 -7.755 1.00 71.00 142 ARG A O 1
ATOM 1133 N N . LYS A 1 143 ? 14.640 4.109 -7.312 1.00 74.50 143 LYS A N 1
ATOM 1134 C CA . LYS A 1 143 ? 14.790 4.799 -6.018 1.00 74.50 143 LYS A CA 1
ATOM 1135 C C . LYS A 1 143 ? 14.699 6.320 -6.150 1.00 74.50 143 LYS A C 1
ATOM 1137 O O . LYS A 1 143 ? 13.966 6.955 -5.393 1.00 74.50 143 LYS A O 1
ATOM 1142 N N . SER A 1 144 ? 15.390 6.911 -7.125 1.00 75.69 144 SER A N 1
ATOM 1143 C CA . SER A 1 144 ? 15.346 8.357 -7.377 1.00 75.69 144 SER A CA 1
ATOM 1144 C C . SER A 1 144 ? 13.932 8.829 -7.745 1.00 75.69 144 SER A C 1
ATOM 1146 O O . SER A 1 144 ? 13.418 9.780 -7.150 1.00 75.69 144 SER A O 1
ATOM 1148 N N . CYS A 1 145 ? 13.257 8.105 -8.638 1.00 75.75 145 CYS A N 1
ATOM 1149 C CA . CYS A 1 145 ? 11.884 8.360 -9.057 1.00 75.75 145 CYS A CA 1
ATOM 1150 C C . CYS A 1 145 ? 10.921 8.333 -7.863 1.00 75.75 145 CYS A C 1
ATOM 1152 O O . CYS A 1 145 ? 10.151 9.269 -7.661 1.00 75.75 145 CYS A O 1
ATOM 1154 N N . LEU A 1 146 ? 11.023 7.318 -7.006 1.00 79.50 146 LEU A N 1
ATOM 1155 C CA . LEU A 1 146 ? 10.165 7.181 -5.829 1.00 79.50 146 LEU A CA 1
ATOM 1156 C C . LEU A 1 146 ? 10.493 8.207 -4.735 1.00 79.50 146 LEU A C 1
ATOM 1158 O O . LEU A 1 146 ? 9.598 8.653 -4.017 1.00 79.50 146 LEU A O 1
ATOM 1162 N N . SER A 1 147 ? 11.748 8.646 -4.625 1.00 80.31 147 SER A N 1
ATOM 1163 C CA . SER A 1 147 ? 12.135 9.705 -3.683 1.00 80.31 147 SER A CA 1
ATOM 1164 C C . SER A 1 147 ? 11.563 11.080 -4.069 1.00 80.31 147 SER A C 1
ATOM 1166 O O . SER A 1 147 ? 11.217 11.888 -3.200 1.00 80.31 147 SER A O 1
ATOM 1168 N N . AS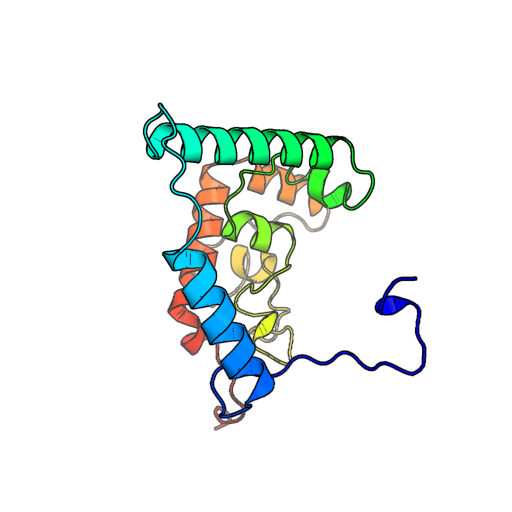N A 1 148 ? 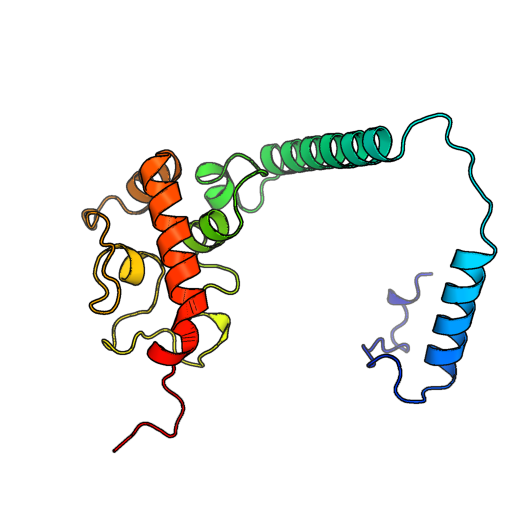11.379 11.339 -5.367 1.00 84.12 148 ASN A N 1
ATOM 1169 C CA . ASN A 1 148 ? 10.907 12.619 -5.879 1.00 84.12 148 ASN A CA 1
ATOM 1170 C C . ASN A 1 148 ? 9.377 12.767 -5.724 1.00 84.12 148 ASN A C 1
ATOM 1172 O O . ASN A 1 148 ? 8.588 11.921 -6.148 1.00 84.12 148 ASN A O 1
ATOM 1176 N N . LYS A 1 149 ? 8.923 13.867 -5.106 1.00 85.38 149 LYS A N 1
ATOM 1177 C CA . LYS A 1 149 ? 7.488 14.126 -4.870 1.00 85.38 149 LYS A CA 1
ATOM 1178 C C . LYS A 1 149 ? 6.691 14.299 -6.171 1.00 85.38 149 LYS A C 1
ATOM 1180 O O . LYS A 1 149 ? 5.571 13.806 -6.256 1.00 85.38 149 LYS A O 1
ATOM 1185 N N . TYR A 1 150 ? 7.254 14.982 -7.163 1.00 85.56 150 TYR A N 1
ATOM 1186 C CA . TYR A 1 150 ? 6.611 15.210 -8.458 1.00 85.56 150 TYR A CA 1
ATOM 1187 C C . TYR A 1 150 ? 6.492 13.911 -9.261 1.00 85.56 150 TYR A C 1
ATOM 1189 O O . TYR A 1 150 ? 5.434 13.615 -9.812 1.00 85.56 150 TYR A O 1
ATOM 1197 N N . SER A 1 151 ? 7.536 13.083 -9.247 1.00 83.00 151 SER A N 1
ATOM 1198 C CA . SER A 1 151 ? 7.494 11.758 -9.866 1.00 83.00 151 SER A CA 1
ATOM 1199 C C . SER A 1 151 ? 6.437 10.857 -9.224 1.00 83.00 151 SER A C 1
ATOM 1201 O O . SER A 1 151 ? 5.642 10.249 -9.935 1.00 83.00 151 SER A O 1
ATOM 1203 N N . ARG A 1 152 ? 6.336 10.837 -7.888 1.00 85.44 152 ARG A N 1
ATOM 1204 C CA . ARG A 1 152 ? 5.255 10.113 -7.195 1.00 85.44 152 ARG A CA 1
ATOM 1205 C C . ARG A 1 152 ? 3.864 10.604 -7.581 1.00 85.44 152 ARG A C 1
ATOM 1207 O O . ARG A 1 152 ? 2.967 9.789 -7.752 1.00 85.44 152 ARG A O 1
ATOM 1214 N N . PHE A 1 153 ? 3.683 11.915 -7.734 1.00 86.75 153 PHE A N 1
ATOM 1215 C CA . PHE A 1 153 ? 2.415 12.467 -8.205 1.00 86.75 153 PHE A CA 1
ATOM 1216 C C . PHE A 1 153 ? 2.071 11.958 -9.612 1.00 86.75 153 PHE A C 1
ATOM 1218 O O . PHE A 1 153 ? 0.956 11.496 -9.828 1.00 86.75 153 PHE A O 1
ATOM 1225 N N . LYS A 1 154 ? 3.037 11.954 -10.539 1.00 84.56 154 LYS A N 1
ATOM 1226 C CA . LYS A 1 154 ? 2.852 11.386 -11.884 1.00 84.56 154 LYS A CA 1
ATOM 1227 C C . LYS A 1 154 ? 2.520 9.890 -11.867 1.00 84.56 154 LYS A C 1
ATOM 1229 O O . LYS A 1 154 ? 1.663 9.472 -12.631 1.00 84.56 154 LYS A O 1
ATOM 1234 N N . ILE A 1 155 ? 3.151 9.108 -10.988 1.00 83.62 155 ILE A N 1
ATOM 1235 C CA . ILE A 1 155 ? 2.837 7.679 -10.811 1.00 83.62 155 ILE A CA 1
ATOM 1236 C C . ILE A 1 155 ? 1.379 7.492 -10.382 1.00 83.62 155 ILE A C 1
ATOM 1238 O O . ILE A 1 155 ? 0.674 6.680 -10.965 1.00 83.62 155 ILE A O 1
ATOM 1242 N N . ILE A 1 156 ? 0.907 8.277 -9.410 1.00 86.19 156 ILE A N 1
ATOM 1243 C CA . ILE A 1 156 ? -0.489 8.216 -8.953 1.00 86.19 156 ILE A CA 1
ATOM 1244 C C . ILE A 1 156 ? -1.449 8.584 -10.093 1.00 86.19 156 ILE A C 1
ATOM 1246 O O . ILE A 1 156 ? -2.460 7.919 -10.279 1.00 86.19 156 ILE A O 1
ATOM 1250 N N . GLN A 1 157 ? -1.131 9.617 -10.880 1.00 86.31 157 GLN A N 1
ATOM 1251 C CA . GLN A 1 157 ? -1.940 9.994 -12.046 1.00 86.31 157 GLN A CA 1
ATOM 1252 C C . GLN A 1 157 ? -1.991 8.879 -13.097 1.00 86.31 157 GLN A C 1
ATOM 1254 O O . GLN A 1 157 ? -3.056 8.613 -13.641 1.00 86.31 157 GLN A O 1
ATOM 1259 N N . LEU A 1 158 ? -0.861 8.217 -13.356 1.00 82.69 158 LEU A N 1
ATOM 1260 C CA . LEU A 1 158 ? -0.788 7.089 -14.280 1.00 82.69 158 LEU A CA 1
ATOM 1261 C C . LEU A 1 158 ? -1.637 5.907 -13.797 1.00 82.69 158 LEU A C 1
ATOM 1263 O O . LEU A 1 158 ? -2.431 5.385 -14.566 1.00 82.69 158 LEU A O 1
ATOM 1267 N N . GLU A 1 159 ? -1.495 5.504 -12.536 1.00 80.88 159 GLU A N 1
ATOM 1268 C CA . GLU A 1 159 ? -2.256 4.393 -11.941 1.00 80.88 159 GLU A CA 1
ATOM 1269 C C . GLU A 1 159 ? -3.765 4.658 -11.954 1.00 80.88 159 GLU A C 1
ATOM 1271 O O . GLU A 1 159 ? -4.547 3.787 -12.340 1.00 80.88 159 GLU A O 1
ATOM 1276 N N . ASN A 1 160 ? -4.176 5.885 -11.622 1.00 83.50 160 ASN A N 1
ATOM 1277 C CA . ASN A 1 160 ? -5.575 6.294 -11.720 1.00 83.50 160 ASN A CA 1
ATOM 1278 C C . ASN A 1 160 ? -6.059 6.262 -13.173 1.00 83.50 160 ASN A C 1
ATOM 1280 O O . ASN A 1 160 ? -7.096 5.676 -13.450 1.00 83.50 160 ASN A O 1
ATOM 1284 N N . PHE A 1 161 ? -5.282 6.812 -14.112 1.00 82.25 161 PHE A N 1
ATOM 1285 C CA . PHE A 1 161 ? -5.623 6.784 -15.534 1.00 82.25 161 PHE A CA 1
ATOM 1286 C C . PHE A 1 161 ? -5.804 5.353 -16.053 1.00 82.25 161 PHE A C 1
ATOM 1288 O O . PHE A 1 161 ? -6.781 5.080 -16.745 1.00 82.25 161 PHE A O 1
ATOM 1295 N N . LEU A 1 162 ? -4.897 4.438 -15.704 1.00 77.69 162 LEU A N 1
ATOM 1296 C CA . LEU A 1 162 ? -4.984 3.031 -16.100 1.00 77.69 162 LEU A CA 1
ATOM 1297 C C . LEU A 1 162 ? -6.200 2.331 -15.477 1.00 77.69 162 LEU A C 1
ATOM 1299 O O . LEU A 1 162 ? -6.825 1.511 -16.140 1.00 77.69 162 LEU A O 1
ATOM 1303 N N . THR A 1 163 ? -6.544 2.670 -14.232 1.00 78.12 163 THR A N 1
ATOM 1304 C CA . THR A 1 163 ? -7.728 2.132 -13.544 1.00 78.12 163 THR A CA 1
ATOM 1305 C C . THR A 1 163 ? -9.023 2.653 -14.174 1.00 78.12 163 THR A C 1
ATOM 1307 O O . THR A 1 163 ? -9.929 1.876 -14.456 1.00 78.12 163 THR A O 1
ATOM 1310 N N . ASP A 1 164 ? -9.105 3.954 -14.456 1.00 81.31 164 ASP A N 1
ATOM 1311 C CA . ASP A 1 164 ? -10.303 4.590 -15.018 1.00 81.31 164 ASP A CA 1
ATOM 1312 C C . ASP A 1 164 ? -10.545 4.196 -16.484 1.00 81.31 164 ASP A C 1
ATOM 1314 O O . ASP A 1 164 ? -11.681 4.197 -16.959 1.00 81.31 164 ASP A O 1
ATOM 1318 N N . ASN A 1 165 ? -9.477 3.861 -17.213 1.00 75.00 165 ASN A N 1
ATOM 1319 C CA . ASN A 1 165 ? -9.525 3.533 -18.637 1.00 75.00 165 ASN A CA 1
ATOM 1320 C C . ASN A 1 165 ? -9.315 2.042 -18.915 1.00 75.00 165 ASN A C 1
ATOM 1322 O O . ASN A 1 165 ? -8.989 1.690 -20.045 1.00 75.00 165 ASN A O 1
ATOM 1326 N N . GLU A 1 166 ? -9.534 1.166 -17.930 1.00 71.25 1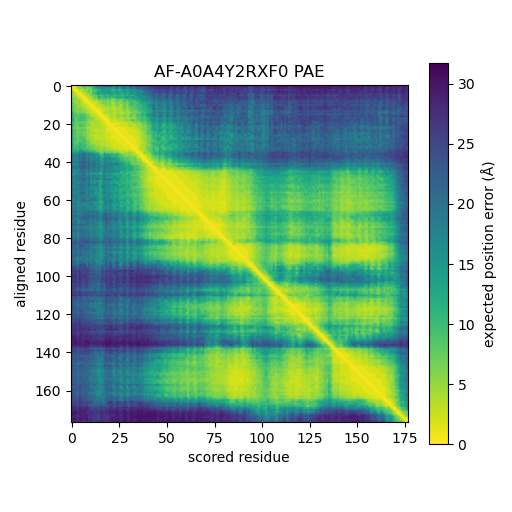66 GLU A N 1
ATOM 1327 C CA . GLU A 1 166 ? -9.356 -0.294 -18.040 1.00 71.25 166 GLU A CA 1
ATOM 1328 C C . GLU A 1 166 ? -9.968 -0.891 -19.328 1.00 71.25 166 GLU A C 1
ATOM 1330 O O . GLU A 1 166 ? -9.414 -1.814 -19.920 1.00 71.25 166 GLU A O 1
ATOM 1335 N N . VAL A 1 167 ? -11.072 -0.316 -19.820 1.00 66.25 167 VAL A N 1
ATOM 1336 C CA . VAL A 1 167 ? -11.769 -0.737 -21.049 1.00 66.25 167 VAL A CA 1
ATOM 1337 C C . VAL A 1 167 ? -10.997 -0.418 -22.336 1.00 66.25 167 VAL A C 1
ATOM 1339 O O . VAL A 1 167 ? -11.043 -1.211 -23.273 1.00 66.25 167 VAL A O 1
ATOM 1342 N N . LEU A 1 168 ? -10.266 0.705 -22.407 1.00 62.09 168 LEU A N 1
ATOM 1343 C CA . LEU A 1 168 ? -9.429 1.054 -23.577 1.00 62.09 168 LEU A CA 1
ATOM 1344 C C . LEU A 1 168 ? -8.270 0.078 -23.785 1.00 62.09 168 LEU A C 1
ATOM 1346 O O . LEU A 1 168 ? -7.636 0.057 -24.830 1.00 62.09 168 LEU A O 1
ATOM 1350 N N . PHE A 1 169 ? -8.018 -0.695 -22.746 1.00 58.56 169 PHE A N 1
ATOM 1351 C CA . PHE A 1 169 ? -6.904 -1.584 -22.538 1.00 58.56 169 PHE A CA 1
ATOM 1352 C C . PHE A 1 169 ? -7.353 -3.058 -22.526 1.00 58.56 169 PHE A C 1
ATOM 1354 O O . PHE A 1 169 ? -6.563 -3.970 -22.287 1.00 58.56 169 PHE A O 1
ATOM 1361 N N . TYR A 1 170 ? -8.645 -3.294 -22.780 1.00 53.16 170 TYR A N 1
ATOM 1362 C CA . TYR A 1 170 ? -9.275 -4.603 -22.790 1.00 53.16 170 TYR A CA 1
ATOM 1363 C C . TYR A 1 170 ? -9.149 -5.282 -24.153 1.00 53.16 170 TYR A C 1
ATOM 1365 O O . TYR A 1 170 ? -9.960 -5.076 -25.059 1.00 53.16 170 TYR A O 1
ATOM 1373 N N . ILE A 1 171 ? -8.182 -6.197 -24.271 1.00 51.78 171 ILE A N 1
ATOM 1374 C CA . ILE A 1 171 ? -8.186 -7.210 -25.333 1.00 51.78 171 ILE A CA 1
ATOM 1375 C C . ILE A 1 171 ? -8.999 -8.418 -24.855 1.00 51.78 171 ILE A C 1
ATOM 1377 O O . ILE A 1 171 ? -8.467 -9.465 -24.481 1.00 51.78 171 ILE A O 1
ATOM 1381 N N . GLY A 1 172 ? -10.323 -8.289 -24.857 1.00 43.03 172 GLY A N 1
ATOM 1382 C CA . GLY A 1 172 ? -11.189 -9.462 -24.800 1.00 43.03 172 GLY A CA 1
ATOM 1383 C C . GLY A 1 172 ? -11.042 -10.309 -26.071 1.00 43.03 172 GLY A C 1
ATOM 1384 O O . GLY A 1 172 ? -10.727 -9.769 -27.135 1.00 43.03 172 GLY A O 1
ATOM 1385 N N . PRO A 1 173 ? -11.342 -11.621 -26.025 1.00 38.34 173 PRO A N 1
ATOM 1386 C CA . PRO A 1 173 ? -11.264 -12.515 -27.188 1.00 38.34 173 PRO A CA 1
ATOM 1387 C C . PRO A 1 173 ? -12.177 -12.122 -28.371 1.00 38.34 173 PRO A C 1
ATOM 1389 O O . PRO A 1 173 ? -12.129 -12.773 -29.412 1.00 38.34 173 PRO A O 1
ATOM 1392 N N . TRP A 1 174 ? -12.974 -11.060 -28.234 1.00 37.88 174 TRP A N 1
ATOM 1393 C CA . TRP A 1 174 ? -13.958 -10.588 -29.206 1.00 37.88 174 TRP A CA 1
ATOM 1394 C C . TRP A 1 174 ? -13.480 -9.444 -30.115 1.00 37.88 174 TRP A C 1
ATOM 1396 O O . TRP A 1 174 ? -14.143 -9.167 -31.108 1.00 37.88 174 TRP A O 1
ATOM 1406 N N . ASN A 1 175 ? -12.322 -8.824 -29.855 1.00 38.38 175 ASN A N 1
ATOM 1407 C CA . ASN A 1 175 ? -11.785 -7.734 -30.688 1.00 38.38 175 ASN A CA 1
ATOM 1408 C C . ASN A 1 175 ? -10.718 -8.225 -31.684 1.00 38.38 175 ASN A C 1
ATOM 1410 O O . ASN A 1 175 ? -9.608 -7.700 -31.754 1.00 38.38 175 ASN A O 1
ATOM 1414 N N . ARG A 1 176 ? -11.058 -9.253 -32.468 1.00 32.97 176 ARG A N 1
ATOM 1415 C CA . ARG A 1 176 ? -10.390 -9.545 -33.745 1.00 32.97 176 ARG A CA 1
ATOM 1416 C C . ARG A 1 176 ? -11.421 -9.395 -34.861 1.00 32.97 176 ARG A C 1
ATOM 1418 O O . ARG A 1 176 ? -12.181 -10.327 -35.107 1.00 32.97 176 ARG A O 1
ATOM 1425 N N . GLN A 1 177 ? -11.455 -8.215 -35.477 1.00 35.59 177 GLN A N 1
ATOM 1426 C CA . GLN A 1 177 ? -11.895 -8.058 -36.865 1.00 35.59 177 GLN A CA 1
ATOM 1427 C C . GLN A 1 177 ? -10.659 -8.071 -37.759 1.00 35.59 177 GLN A C 1
ATOM 1429 O O . GLN A 1 177 ? -9.624 -7.518 -37.316 1.00 35.59 177 GLN A O 1
#

InterPro domains:
  IPR002156 Ribonuclease H domain [PS50879] (1-35)

Secondary structure (DSSP, 8-state):
--GGG-TT-------SSSS-HHHHHHHHHHHHHHHHS-----SS-HHHHHHHHHHHHHHHHHHHHHH--TTHHHHTT---S---HHHHHHHHT-S--TTTTT-SS-B-TTSSB--HHHHHHT-TT-S-PPPPPPTT-HHHHHHHHHH-HHHHHHHHHHHHHHHHTGGGG---TT---

Solvent-accessible surface area (backbone atoms only — not comparable to full-atom values): 11180 Å² total; per-residue (Å²): 136,60,79,87,76,41,93,92,59,88,88,81,90,74,80,78,95,74,80,51,65,72,61,50,53,50,50,52,51,51,56,47,48,71,72,71,47,85,84,75,88,64,99,60,58,70,68,56,54,54,50,48,54,54,50,54,52,50,51,50,51,39,49,52,60,72,70,45,80,77,61,49,77,54,36,78,58,49,79,58,78,89,64,57,66,52,55,51,24,54,72,67,69,43,68,80,44,72,51,73,71,76,47,103,49,68,53,36,97,88,70,45,65,52,44,57,62,37,54,36,37,69,34,91,88,44,94,68,65,43,84,67,74,64,93,88,41,66,66,64,50,51,38,51,42,62,71,34,68,67,48,42,50,51,46,40,51,49,48,49,50,45,58,78,40,47,71,88,70,56,84,54,98,78,82,74,130

pLDDT: mean 76.78, std 13.93, range [32.97, 95.94]